Protein AF-A0A7V9BU34-F1 (afdb_monomer)

Foldseek 3Di:
DVCQQVVLVVVVVVLPNDPPDPDDDPPSPSVVSNVSNVVVVVVVVVVVVVVVVVVVVCVVVPDWDALAPPLAQDLSSLAGPVQDPVNALDQFDDDDPRQNNCVVPVVHDDSRNCVPVDDDDRDDQFFDDDPLVVQLVVLVVQLVVLVVVLDDPPDDDPVSVVVSCVRNVVSVVSNVVSVVVVVPDDRRDDDPPDPPDDDDDD

Sequence (202 aa):
GMNLTFFPMHFLGTMGMARRTFTYDAGVGWEFWNMVATIGAFCLALGILVNLINAVVSYRRNIPAPADPWDGATLEWSIPTPIPHYNFAKIPVVHSDRPFWDEKHEGGPPVSQSAIAGPGPHHPHMPNPSYWPILAAVSQGLFMAAIMLGRGNGRFDSSAFALQAMVQIPLALVFLATCLAWIKEDPFASPKGHDHKHPAHT

Radius of gyration: 28.91 Å; Cα contacts (8 Å, |Δi|>4): 167; chains: 1; bounding box: 71×51×67 Å

Structure (mmCIF, N/CA/C/O backbone):
data_AF-A0A7V9BU34-F1
#
_entry.id   AF-A0A7V9BU34-F1
#
loop_
_atom_site.group_PDB
_atom_site.id
_atom_site.type_symbol
_atom_site.label_atom_id
_atom_site.label_alt_id
_atom_site.label_comp_id
_atom_site.label_asym_id
_atom_site.label_entity_id
_atom_site.label_seq_id
_atom_site.pdbx_PDB_ins_code
_atom_site.Cartn_x
_atom_site.Cartn_y
_atom_site.Cartn_z
_atom_site.occupancy
_atom_site.B_iso_or_equiv
_atom_site.auth_seq_id
_atom_site.auth_comp_id
_atom_site.auth_asym_id
_atom_site.auth_atom_id
_atom_site.pdbx_PDB_model_num
ATOM 1 N N . GLY A 1 1 ? -18.613 -13.112 3.618 1.00 90.06 1 GLY A N 1
ATOM 2 C CA . GLY A 1 1 ? -18.027 -12.029 4.426 1.00 90.06 1 GLY A CA 1
ATOM 3 C C . GLY A 1 1 ? -18.761 -10.729 4.187 1.00 90.06 1 GLY A C 1
ATOM 4 O O . GLY A 1 1 ? -19.719 -10.473 4.893 1.00 90.06 1 GLY A O 1
ATOM 5 N N . MET A 1 2 ? -18.382 -9.978 3.146 1.00 95.81 2 MET A N 1
ATOM 6 C CA . MET A 1 2 ? -18.851 -8.607 2.876 1.00 95.81 2 MET A CA 1
ATOM 7 C C . MET A 1 2 ? -20.367 -8.413 3.032 1.00 95.81 2 MET A C 1
ATOM 9 O O . MET A 1 2 ? -20.808 -7.707 3.931 1.00 95.81 2 MET A O 1
ATOM 13 N N . ASN A 1 3 ? -21.185 -9.090 2.223 1.00 95.50 3 ASN A N 1
ATOM 14 C CA . ASN A 1 3 ? -22.638 -8.914 2.305 1.00 95.50 3 ASN A CA 1
ATOM 15 C C . ASN A 1 3 ? -23.201 -9.327 3.671 1.00 95.50 3 ASN A C 1
ATOM 17 O O . ASN A 1 3 ? -24.049 -8.633 4.210 1.00 95.50 3 ASN A O 1
ATOM 21 N N . LEU A 1 4 ? -22.682 -10.395 4.283 1.00 94.88 4 LEU A N 1
ATOM 22 C CA . LEU A 1 4 ? -23.143 -10.845 5.598 1.00 94.88 4 LEU A CA 1
ATOM 23 C C . LEU A 1 4 ? -22.806 -9.841 6.714 1.00 94.88 4 LEU A C 1
ATOM 25 O O . LEU A 1 4 ? -23.554 -9.740 7.673 1.00 94.88 4 LEU A O 1
ATOM 29 N N . THR A 1 5 ? -21.719 -9.078 6.583 1.00 95.94 5 THR A N 1
ATOM 30 C CA . THR A 1 5 ? -21.361 -8.007 7.525 1.00 95.94 5 THR A CA 1
ATOM 31 C C . THR A 1 5 ? -22.189 -6.748 7.296 1.00 95.94 5 THR A C 1
ATOM 33 O O . THR A 1 5 ? -22.759 -6.204 8.235 1.00 95.94 5 THR A O 1
ATOM 36 N N . PHE A 1 6 ? -22.250 -6.263 6.053 1.00 96.00 6 PHE A N 1
ATOM 37 C CA . PHE A 1 6 ? -22.743 -4.914 5.759 1.00 96.00 6 PHE A CA 1
ATOM 38 C C . PHE A 1 6 ? -24.217 -4.853 5.366 1.00 96.00 6 PHE A C 1
ATOM 40 O O . PHE A 1 6 ? -24.873 -3.842 5.612 1.00 96.00 6 PHE A O 1
ATOM 47 N N . PHE A 1 7 ? -24.774 -5.919 4.796 1.00 95.88 7 PHE A N 1
ATOM 48 C CA . PHE A 1 7 ? -26.188 -5.937 4.438 1.00 95.88 7 PHE A CA 1
ATOM 49 C C . PHE A 1 7 ? -27.098 -5.855 5.681 1.00 95.88 7 PHE A C 1
ATOM 51 O O . PHE A 1 7 ? -27.961 -4.978 5.696 1.00 95.88 7 PHE A O 1
ATOM 58 N N . PRO A 1 8 ? -26.860 -6.607 6.783 1.00 95.06 8 PRO A N 1
ATOM 59 C CA . PRO A 1 8 ? -27.626 -6.456 8.028 1.00 95.06 8 PRO A CA 1
ATOM 60 C C . PRO A 1 8 ? -27.626 -5.048 8.624 1.00 95.06 8 PRO A C 1
ATOM 62 O O . PRO A 1 8 ? -28.600 -4.639 9.253 1.00 95.06 8 PRO A O 1
ATOM 65 N N . MET A 1 9 ? -26.552 -4.282 8.407 1.00 94.12 9 MET A N 1
ATOM 66 C CA . MET A 1 9 ? -26.458 -2.912 8.910 1.00 94.12 9 MET A CA 1
ATOM 67 C C . MET A 1 9 ? -27.472 -1.966 8.256 1.00 94.12 9 MET A C 1
ATOM 69 O O . MET A 1 9 ? -27.849 -0.976 8.877 1.00 94.12 9 MET A O 1
ATOM 73 N N . HIS A 1 10 ? -27.976 -2.282 7.058 1.00 94.56 10 HIS A N 1
ATOM 74 C CA . HIS A 1 10 ? -29.065 -1.520 6.444 1.00 94.56 10 HIS A CA 1
ATOM 75 C C . HIS A 1 10 ? -30.356 -1.680 7.254 1.00 94.56 10 HIS A C 1
ATOM 77 O O . HIS A 1 10 ? -31.014 -0.685 7.553 1.00 94.56 10 HIS A O 1
ATOM 83 N N . PHE A 1 11 ? -30.669 -2.905 7.698 1.00 93.38 11 PHE A N 1
ATOM 84 C CA . PHE A 1 11 ? -31.815 -3.153 8.573 1.00 93.38 11 PHE A CA 1
ATOM 85 C C . PHE A 1 11 ? -31.641 -2.460 9.928 1.00 93.38 11 PHE A C 1
ATOM 87 O O . PHE A 1 11 ? -32.546 -1.755 10.372 1.00 93.38 11 PHE A O 1
ATOM 94 N N . LEU A 1 12 ? -30.464 -2.576 10.555 1.00 93.12 12 LEU A N 1
ATOM 95 C CA . LEU A 1 12 ? -30.151 -1.870 11.808 1.00 93.12 12 LEU A CA 1
ATOM 96 C C . LEU A 1 12 ? -30.322 -0.350 11.679 1.00 93.12 12 LEU A C 1
ATOM 98 O O . LEU A 1 12 ? -30.903 0.279 12.561 1.00 93.12 12 LEU A O 1
ATOM 102 N N . GLY A 1 13 ? -29.886 0.226 10.557 1.00 93.38 13 GLY A N 1
ATOM 103 C CA . GLY A 1 13 ? -30.087 1.640 10.249 1.00 93.38 13 GLY A CA 1
ATOM 104 C C . GLY A 1 13 ? -31.568 2.014 10.153 1.00 93.38 13 GLY A C 1
ATOM 105 O O . GLY A 1 13 ? -31.985 3.002 10.752 1.00 93.38 13 GLY A O 1
ATOM 106 N N . THR A 1 14 ? -32.385 1.203 9.471 1.00 93.19 14 THR A N 1
ATOM 107 C CA . THR A 1 14 ? -33.843 1.435 9.391 1.00 93.19 14 THR A CA 1
ATOM 108 C C . THR A 1 14 ? -34.560 1.277 10.733 1.00 93.19 14 THR A C 1
ATOM 110 O O . THR A 1 14 ? -35.565 1.941 10.962 1.00 93.19 14 THR A O 1
ATOM 113 N N . MET A 1 15 ? -34.023 0.460 11.644 1.00 92.25 15 MET A N 1
ATOM 114 C CA . MET A 1 15 ? -34.524 0.295 13.016 1.00 92.25 15 MET A CA 1
ATOM 115 C C . MET A 1 15 ? -34.016 1.376 13.986 1.00 92.25 15 MET A C 1
ATOM 117 O O . MET A 1 15 ? -34.249 1.278 15.188 1.00 92.25 15 MET A O 1
ATOM 121 N N . GLY A 1 16 ? -33.324 2.406 13.488 1.00 92.25 16 GLY A N 1
ATOM 122 C CA . GLY A 1 16 ? -32.915 3.563 14.284 1.00 92.25 16 GLY A CA 1
ATOM 123 C C . GLY A 1 16 ? -31.649 3.361 15.119 1.00 92.25 16 GLY A C 1
ATOM 124 O O . GLY A 1 16 ? -31.383 4.168 16.010 1.00 92.25 16 GLY A O 1
ATOM 125 N N . MET A 1 17 ? -30.844 2.327 14.848 1.00 94.06 17 MET A N 1
ATOM 126 C CA . MET A 1 17 ? -29.574 2.133 15.550 1.00 94.06 17 MET A CA 1
ATOM 127 C C . MET A 1 17 ? -28.586 3.256 15.194 1.00 94.06 17 MET A C 1
ATOM 129 O O . MET A 1 17 ? -28.113 3.364 14.060 1.00 94.06 17 MET A O 1
ATOM 133 N N . ALA A 1 18 ? -28.245 4.097 16.174 1.00 92.00 18 ALA A N 1
ATOM 134 C CA . ALA A 1 18 ? -27.260 5.158 15.992 1.00 92.00 18 ALA A CA 1
ATOM 135 C C . ALA A 1 18 ? -25.851 4.585 15.748 1.00 92.00 18 ALA A C 1
ATOM 137 O O . ALA A 1 18 ? -25.435 3.602 16.365 1.00 92.00 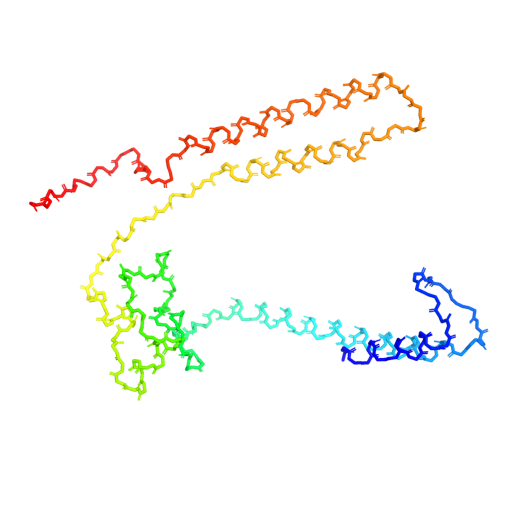18 ALA A O 1
ATOM 138 N N . ARG A 1 19 ? -25.077 5.235 14.869 1.00 92.69 19 ARG A N 1
ATOM 139 C CA . ARG A 1 19 ? -23.661 4.899 14.641 1.00 92.69 19 ARG A CA 1
ATOM 140 C C . ARG A 1 19 ? -22.803 5.245 15.863 1.00 92.69 19 ARG A C 1
ATOM 142 O O . ARG A 1 19 ? -23.104 6.199 16.572 1.00 92.69 19 ARG A O 1
ATOM 149 N N . ARG A 1 20 ? -21.654 4.571 16.006 1.00 92.88 20 ARG A N 1
ATOM 150 C CA . ARG A 1 20 ? -20.678 4.774 17.106 1.00 92.88 20 ARG A CA 1
ATOM 151 C C . ARG A 1 20 ? -21.229 4.432 18.500 1.00 92.88 20 ARG A C 1
ATOM 153 O O . ARG A 1 20 ? -20.723 4.924 19.503 1.00 92.88 20 ARG A O 1
ATOM 160 N N . THR A 1 21 ? -22.226 3.560 18.547 1.00 89.62 21 THR A N 1
ATOM 161 C CA . THR A 1 21 ? -22.787 2.999 19.776 1.00 89.62 21 THR A CA 1
ATOM 162 C C . THR A 1 21 ? -22.042 1.712 20.123 1.00 89.62 21 THR A C 1
ATOM 164 O O . THR A 1 21 ? -22.025 0.784 19.318 1.00 89.62 21 THR A O 1
ATOM 167 N N . PHE A 1 22 ? -21.390 1.662 21.288 1.00 92.00 22 PHE A N 1
ATOM 168 C CA . PHE A 1 22 ? -20.588 0.500 21.702 1.00 92.00 22 PHE A CA 1
ATOM 169 C C . PHE A 1 22 ? -21.420 -0.606 22.371 1.00 92.00 22 PHE A C 1
ATOM 171 O O . PHE A 1 22 ? -21.017 -1.764 22.347 1.00 92.00 22 PHE A O 1
ATOM 178 N N . THR A 1 23 ? -22.564 -0.256 22.967 1.00 90.81 23 THR A N 1
ATOM 179 C CA . THR A 1 23 ? -23.495 -1.182 23.624 1.00 90.81 23 THR A CA 1
ATOM 180 C C . THR A 1 23 ? -24.929 -0.766 23.338 1.00 90.81 23 THR A C 1
ATOM 182 O O . THR A 1 23 ? -25.206 0.421 23.177 1.00 90.81 23 THR A O 1
ATOM 185 N N . TYR A 1 24 ? -25.836 -1.731 23.288 1.00 89.19 24 TYR A N 1
ATOM 186 C CA . TYR A 1 24 ? -27.265 -1.517 23.094 1.00 89.19 24 TYR A CA 1
ATOM 187 C C . TYR A 1 24 ? -28.055 -2.310 24.136 1.00 89.19 24 TYR A C 1
ATOM 189 O O . TYR A 1 24 ? -27.581 -3.340 24.618 1.00 89.19 24 TYR A O 1
ATOM 197 N N . ASP A 1 25 ? -29.240 -1.815 24.485 1.00 88.56 25 ASP A N 1
ATOM 198 C CA . ASP A 1 25 ? -30.122 -2.479 25.442 1.00 88.56 25 ASP A CA 1
ATOM 199 C C . ASP A 1 25 ? -30.748 -3.742 24.837 1.00 88.56 25 ASP A C 1
ATOM 201 O O . ASP A 1 25 ? -30.985 -3.832 23.628 1.00 88.56 25 ASP A O 1
ATOM 205 N N . ALA A 1 26 ? -31.025 -4.724 25.696 1.00 87.69 26 ALA A N 1
ATOM 206 C CA . ALA A 1 26 ? -31.707 -5.949 25.301 1.00 87.69 26 ALA A CA 1
ATOM 207 C C . ALA A 1 26 ? -33.208 -5.699 25.062 1.00 87.69 26 ALA A C 1
ATOM 209 O O . ALA A 1 26 ? -33.839 -4.904 25.756 1.00 87.69 26 ALA A O 1
ATOM 210 N N . GLY A 1 27 ? -33.793 -6.414 24.103 1.00 83.88 27 GLY A N 1
ATOM 211 C CA . GLY A 1 27 ? -35.213 -6.353 23.747 1.00 83.88 27 GLY A CA 1
ATOM 212 C C . GLY A 1 27 ? -35.570 -5.306 22.688 1.00 83.88 27 GLY A C 1
ATOM 213 O O . GLY A 1 27 ? -36.736 -5.198 22.320 1.00 83.88 27 GLY A O 1
ATOM 214 N N . VAL A 1 28 ? -34.591 -4.559 22.165 1.00 84.94 28 VAL A N 1
ATOM 215 C CA . VAL A 1 28 ? -34.804 -3.522 21.132 1.00 84.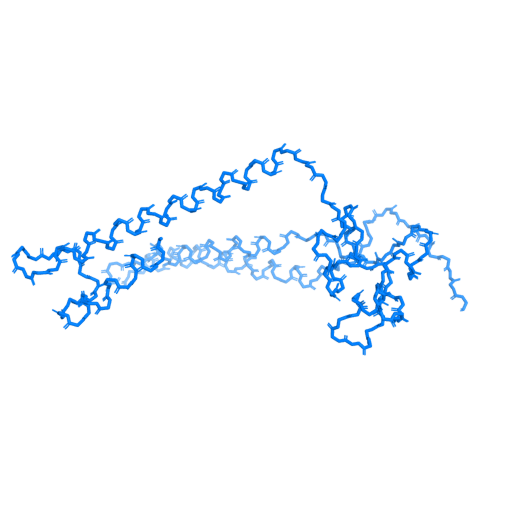94 28 VAL A CA 1
ATOM 216 C C . VAL A 1 28 ? -34.869 -4.126 19.714 1.00 84.94 28 VAL A C 1
ATOM 218 O O . VAL A 1 28 ? -35.267 -3.457 18.762 1.00 84.94 28 VAL A O 1
ATOM 221 N N . GLY A 1 29 ? -34.519 -5.410 19.551 1.00 87.75 29 GLY A N 1
ATOM 222 C CA . GLY A 1 29 ? -34.572 -6.130 18.270 1.00 87.75 29 GLY A CA 1
ATOM 223 C C . GLY A 1 29 ? -33.314 -5.970 17.408 1.00 87.75 29 GLY A C 1
ATOM 224 O O . GLY A 1 29 ? -33.294 -6.363 16.238 1.00 87.75 29 GLY A O 1
ATOM 225 N N . TRP A 1 30 ? -32.247 -5.396 17.968 1.00 92.62 30 TRP A N 1
ATOM 226 C CA . TRP A 1 30 ? -30.970 -5.180 17.283 1.00 92.62 30 TRP A CA 1
ATOM 227 C C . TRP A 1 30 ? -30.000 -6.359 17.432 1.00 92.62 30 TRP A C 1
ATOM 229 O O . TRP A 1 30 ? -29.036 -6.451 16.669 1.00 92.62 30 TRP A O 1
ATOM 239 N N . GLU A 1 31 ? -30.239 -7.273 18.376 1.00 92.38 31 GLU A N 1
ATOM 240 C CA . GLU A 1 31 ? -29.325 -8.364 18.729 1.00 92.38 31 GLU A CA 1
ATOM 241 C C . GLU A 1 31 ? -29.069 -9.288 17.539 1.00 92.38 31 GLU A C 1
ATOM 243 O O . GLU A 1 31 ? -27.922 -9.572 17.190 1.00 92.38 31 GLU A O 1
ATOM 248 N N . PHE A 1 32 ? -30.146 -9.725 16.881 1.00 93.00 32 PHE A N 1
ATOM 249 C CA . PHE A 1 32 ? -30.071 -10.684 15.785 1.00 93.00 32 PHE A CA 1
ATOM 250 C C . PHE A 1 32 ? -29.214 -10.153 14.632 1.00 93.00 32 PHE A C 1
ATOM 252 O O . PHE A 1 32 ? -28.275 -10.812 14.189 1.00 93.00 32 PHE A O 1
ATOM 259 N N . TRP A 1 33 ? -29.490 -8.932 14.174 1.00 93.62 33 TRP A N 1
ATOM 260 C CA . TRP A 1 33 ? -28.788 -8.347 13.034 1.00 93.62 33 TRP A CA 1
ATOM 261 C C . TRP A 1 33 ? -27.336 -7.984 13.357 1.00 93.62 33 TRP A C 1
ATOM 263 O O . TRP A 1 33 ? -26.470 -8.159 12.499 1.00 93.62 33 TRP A O 1
ATOM 273 N N . ASN A 1 34 ? -27.043 -7.562 14.594 1.00 94.00 34 ASN A N 1
ATOM 274 C CA . ASN A 1 34 ? -25.663 -7.376 15.051 1.00 94.00 34 ASN A CA 1
ATOM 275 C C . ASN A 1 34 ? -24.902 -8.710 15.129 1.00 94.00 34 ASN A C 1
ATOM 277 O O . ASN A 1 34 ? -23.731 -8.775 14.747 1.00 94.00 34 ASN A O 1
ATOM 281 N N . MET A 1 35 ? -25.558 -9.792 15.557 1.00 94.56 35 MET A N 1
ATOM 282 C CA . MET A 1 35 ? -24.970 -11.132 15.565 1.00 94.56 35 MET A CA 1
ATOM 283 C C . MET A 1 35 ? -24.656 -11.611 14.142 1.00 94.56 35 MET A C 1
ATOM 285 O O . MET A 1 35 ? -23.536 -12.054 13.884 1.00 94.56 35 MET A O 1
ATOM 289 N N . VAL A 1 36 ? -25.591 -11.464 13.194 1.00 96.06 36 VAL A N 1
ATOM 290 C CA . VAL A 1 36 ? -25.355 -11.818 11.782 1.00 96.06 36 VAL A CA 1
ATOM 291 C C . VAL A 1 36 ? -24.186 -11.016 11.202 1.00 96.06 36 VAL A C 1
ATOM 293 O O . VAL A 1 36 ? -23.287 -11.599 10.590 1.00 96.06 36 VAL A O 1
ATOM 296 N N . ALA A 1 37 ? -24.146 -9.703 11.451 1.00 95.81 37 ALA A N 1
ATOM 297 C CA . ALA A 1 37 ? -23.050 -8.847 11.002 1.00 95.81 37 ALA A CA 1
ATOM 298 C C . ALA A 1 37 ? -21.690 -9.299 11.567 1.00 95.81 37 ALA A C 1
ATOM 300 O O . ALA A 1 37 ? -20.691 -9.345 10.842 1.00 95.81 37 ALA A O 1
ATOM 301 N N . THR A 1 38 ? -21.667 -9.700 12.841 1.00 96.19 38 THR A N 1
ATOM 302 C CA . THR A 1 38 ? -20.476 -10.215 13.533 1.00 96.19 38 THR A CA 1
ATOM 303 C C . THR A 1 38 ? -19.997 -11.539 12.934 1.00 96.19 38 THR A C 1
ATOM 305 O O . THR A 1 38 ? -18.807 -11.691 12.660 1.00 96.19 38 THR A O 1
ATOM 308 N N . ILE A 1 39 ? -20.907 -12.472 12.633 1.00 97.62 39 ILE A N 1
ATOM 309 C CA . ILE A 1 39 ? -20.573 -13.714 11.912 1.00 97.62 39 ILE A CA 1
ATOM 310 C C . ILE A 1 39 ? -19.954 -13.377 10.548 1.00 97.62 39 ILE A C 1
ATOM 312 O O . ILE A 1 39 ? -18.908 -13.916 10.181 1.00 97.62 39 ILE A O 1
ATOM 316 N N . GLY A 1 40 ? -20.541 -12.425 9.818 1.00 97.56 40 GLY A N 1
ATOM 317 C CA . GLY A 1 40 ? -19.978 -11.924 8.566 1.00 97.56 40 GLY A CA 1
ATOM 318 C C . GLY A 1 40 ? -18.556 -11.385 8.714 1.00 97.56 40 GLY A C 1
ATOM 319 O O . GLY A 1 40 ? -17.710 -11.656 7.854 1.00 97.56 40 GLY A O 1
ATOM 320 N N . ALA A 1 41 ? -18.286 -10.653 9.800 1.00 97.50 41 ALA A N 1
ATOM 321 C CA . ALA A 1 41 ? -16.972 -10.085 10.087 1.00 97.50 41 ALA A CA 1
ATOM 322 C C . ALA A 1 41 ? -15.928 -11.183 10.347 1.00 97.50 41 ALA A C 1
ATOM 324 O O . ALA A 1 41 ? -14.831 -11.120 9.792 1.00 97.50 41 ALA A O 1
ATOM 325 N N . PHE A 1 42 ? -16.281 -12.244 11.080 1.00 97.88 42 PHE A N 1
ATOM 326 C CA . PHE A 1 42 ? -15.412 -13.418 11.221 1.00 97.88 42 PHE A CA 1
ATOM 327 C C . PHE A 1 42 ? -15.154 -14.117 9.880 1.00 97.88 42 PHE A C 1
ATOM 329 O O . PHE A 1 42 ? -14.020 -14.507 9.600 1.00 97.88 42 PHE A O 1
ATOM 336 N N . CYS A 1 43 ? -16.153 -14.211 8.996 1.00 97.75 43 CYS A N 1
ATOM 337 C CA . CYS A 1 43 ? -15.931 -14.733 7.645 1.00 97.75 43 CYS A CA 1
ATOM 338 C C . CYS A 1 43 ? -14.969 -13.857 6.821 1.00 97.75 43 CYS A C 1
ATOM 340 O O . CYS A 1 43 ? -14.201 -14.388 6.021 1.00 97.75 43 CYS A O 1
ATOM 342 N N . LEU A 1 44 ? -15.008 -12.526 6.974 1.00 98.00 44 LEU A N 1
ATOM 343 C CA . LEU A 1 44 ? -14.036 -11.625 6.340 1.00 98.00 44 LEU A CA 1
ATOM 344 C C . LEU A 1 44 ? -12.628 -11.844 6.899 1.00 98.00 44 LEU A C 1
ATOM 346 O O . LEU A 1 44 ? -11.685 -11.966 6.120 1.00 98.00 44 LEU A O 1
ATOM 350 N N . ALA A 1 45 ? -12.496 -11.951 8.223 1.00 97.94 45 ALA A N 1
ATOM 351 C CA . ALA A 1 45 ? -11.220 -12.223 8.878 1.00 97.94 45 ALA A CA 1
ATOM 352 C C . ALA A 1 45 ? -10.599 -13.540 8.386 1.00 97.94 45 ALA A C 1
ATOM 354 O O . ALA A 1 45 ? -9.408 -13.581 8.079 1.00 97.94 45 ALA A O 1
ATOM 355 N N . LEU A 1 46 ? -11.411 -14.589 8.215 1.00 98.12 46 LEU A N 1
ATOM 356 C CA . LEU A 1 46 ? -10.957 -15.855 7.639 1.00 98.12 46 LEU A CA 1
ATOM 357 C C . LEU A 1 46 ? -10.483 -15.695 6.185 1.00 98.12 46 LEU A C 1
ATOM 359 O O . LEU A 1 46 ? -9.450 -16.246 5.816 1.00 98.12 46 LEU A O 1
ATOM 363 N N . GLY A 1 47 ? -11.194 -14.917 5.363 1.00 97.56 47 GLY A N 1
ATOM 364 C CA . GLY A 1 47 ? -10.777 -14.632 3.985 1.00 97.56 47 GLY A CA 1
ATOM 365 C C . GLY A 1 47 ? -9.437 -13.893 3.908 1.00 97.56 47 GLY A C 1
ATOM 366 O O . GLY A 1 47 ? -8.579 -14.254 3.102 1.00 97.56 47 GLY A O 1
ATOM 367 N N . ILE A 1 48 ? -9.225 -12.908 4.788 1.00 98.06 48 ILE A N 1
ATOM 368 C CA . ILE A 1 48 ? -7.939 -12.206 4.919 1.00 98.06 48 ILE A CA 1
ATOM 369 C C . ILE A 1 48 ? -6.844 -13.187 5.349 1.00 98.06 48 ILE A C 1
ATOM 371 O O . ILE A 1 48 ? -5.769 -13.193 4.756 1.00 98.06 48 ILE A O 1
ATOM 375 N N . LEU A 1 49 ? -7.116 -14.055 6.326 1.00 98.19 49 LEU A N 1
ATOM 376 C CA . LEU A 1 49 ? -6.153 -15.055 6.786 1.00 98.19 49 LEU A CA 1
ATOM 377 C C . LEU A 1 49 ? -5.728 -16.001 5.655 1.00 98.19 49 LEU A C 1
ATOM 379 O O . LEU A 1 49 ? -4.537 -16.239 5.476 1.00 98.19 49 LEU A O 1
ATOM 383 N N . VAL A 1 50 ? -6.676 -16.499 4.857 1.00 98.19 50 VAL A N 1
ATOM 384 C CA . VAL A 1 50 ? -6.372 -17.341 3.689 1.00 98.19 50 VAL A CA 1
ATOM 385 C C . VAL A 1 50 ? -5.525 -16.582 2.664 1.00 98.19 50 VAL A C 1
ATOM 387 O O . VAL A 1 50 ? -4.561 -17.140 2.143 1.00 98.19 50 VAL A O 1
ATOM 390 N N . ASN A 1 51 ? -5.826 -15.306 2.401 1.00 98.00 51 ASN A N 1
ATOM 391 C CA . ASN A 1 51 ? -5.017 -14.474 1.507 1.00 98.00 51 ASN A CA 1
ATOM 392 C C . ASN A 1 51 ? -3.572 -14.321 2.021 1.00 98.00 51 ASN A C 1
ATOM 394 O O . ASN A 1 51 ? -2.630 -14.540 1.261 1.00 98.00 51 ASN A O 1
ATOM 398 N N . LEU A 1 52 ? -3.393 -14.041 3.316 1.00 98.19 52 LEU A N 1
ATOM 399 C CA . LEU A 1 52 ? -2.072 -13.938 3.941 1.00 98.19 52 LEU A CA 1
ATOM 400 C C . LEU A 1 52 ? -1.298 -15.259 3.865 1.00 98.19 52 LEU A C 1
ATOM 402 O O . LEU A 1 52 ? -0.113 -15.259 3.535 1.00 98.19 52 LEU A O 1
ATOM 406 N N . ILE A 1 53 ? -1.964 -16.390 4.119 1.00 98.06 53 ILE A N 1
ATOM 407 C CA . ILE A 1 53 ? -1.359 -17.719 3.971 1.00 98.06 53 ILE A CA 1
ATOM 408 C C . ILE A 1 53 ? -0.908 -17.930 2.523 1.00 98.06 53 ILE A C 1
ATOM 410 O O . ILE A 1 53 ? 0.231 -18.336 2.302 1.00 98.06 53 ILE A O 1
ATOM 414 N N . ASN A 1 54 ? -1.750 -17.605 1.538 1.00 97.12 54 ASN A N 1
ATOM 415 C CA . ASN A 1 54 ? -1.393 -17.720 0.125 1.00 97.12 54 ASN A CA 1
ATOM 416 C C . ASN A 1 54 ? -0.190 -16.839 -0.234 1.00 97.12 54 ASN A C 1
ATOM 418 O O . ASN A 1 54 ? 0.730 -17.323 -0.888 1.00 97.12 54 ASN A O 1
ATOM 422 N N . ALA A 1 55 ? -0.140 -15.591 0.238 1.00 96.50 55 ALA A N 1
ATOM 423 C CA . ALA A 1 55 ? 0.997 -14.701 0.011 1.00 96.50 55 ALA A CA 1
ATOM 424 C C . ALA A 1 55 ? 2.305 -15.282 0.583 1.00 96.50 55 ALA A C 1
ATOM 426 O O . ALA A 1 55 ? 3.322 -15.332 -0.111 1.00 96.50 55 ALA A O 1
ATOM 427 N N . VAL A 1 56 ? 2.271 -15.796 1.819 1.00 97.00 56 VAL A N 1
ATOM 428 C CA . VAL A 1 56 ? 3.436 -16.418 2.472 1.00 97.00 56 VAL A CA 1
ATOM 429 C C . VAL A 1 56 ? 3.866 -17.701 1.757 1.00 97.00 56 VAL A C 1
ATOM 431 O O . VAL A 1 56 ? 5.060 -17.927 1.561 1.00 97.00 56 VAL A O 1
ATOM 434 N N . VAL A 1 57 ? 2.917 -18.550 1.355 1.00 96.69 57 VAL A N 1
ATOM 435 C CA . VAL A 1 57 ? 3.209 -19.795 0.632 1.00 96.69 57 VAL A CA 1
ATOM 436 C C . VAL A 1 57 ? 3.821 -19.497 -0.736 1.00 96.69 57 VAL A C 1
ATOM 438 O O . VAL A 1 57 ? 4.835 -20.104 -1.078 1.00 96.69 57 VAL A O 1
ATOM 441 N N . SER A 1 58 ? 3.262 -18.550 -1.492 1.00 93.75 58 SER A N 1
ATOM 442 C CA . SER A 1 58 ? 3.789 -18.143 -2.799 1.00 93.75 58 SER A CA 1
ATOM 443 C C . SER A 1 58 ? 5.203 -17.577 -2.690 1.00 93.75 58 SER A C 1
ATOM 445 O O . SER A 1 58 ? 6.085 -18.003 -3.434 1.00 93.75 58 SER A O 1
ATOM 447 N N . TYR A 1 59 ? 5.453 -16.708 -1.704 1.00 92.81 59 TYR A N 1
ATOM 448 C CA . TYR A 1 59 ? 6.788 -16.165 -1.441 1.00 92.81 59 TYR A CA 1
ATOM 449 C C . TYR A 1 59 ? 7.810 -17.260 -1.094 1.00 92.81 59 TYR A C 1
ATOM 451 O O . TYR A 1 59 ? 8.943 -17.229 -1.558 1.00 92.81 59 TYR A O 1
ATOM 459 N N . ARG A 1 60 ? 7.418 -18.271 -0.308 1.00 95.12 60 ARG A N 1
ATOM 460 C CA . ARG A 1 60 ? 8.322 -19.373 0.067 1.00 95.12 60 ARG A CA 1
ATOM 461 C C . ARG A 1 60 ? 8.599 -20.348 -1.075 1.00 95.12 60 ARG A C 1
ATOM 463 O O . ARG A 1 60 ? 9.692 -20.905 -1.130 1.00 95.12 60 ARG A O 1
ATOM 470 N N . ARG A 1 61 ? 7.623 -20.591 -1.957 1.00 92.88 61 ARG A N 1
ATOM 471 C CA . ARG A 1 61 ? 7.754 -21.564 -3.055 1.00 92.88 61 ARG A CA 1
ATOM 472 C C . ARG A 1 61 ? 8.644 -21.074 -4.199 1.00 92.88 61 ARG A C 1
ATOM 474 O O . ARG A 1 61 ? 9.195 -21.923 -4.886 1.00 92.88 61 ARG A O 1
ATOM 481 N N . ASN A 1 62 ? 8.800 -19.757 -4.387 1.00 84.75 62 ASN A N 1
ATOM 482 C CA . ASN A 1 62 ? 9.692 -19.149 -5.391 1.00 84.75 62 ASN A CA 1
ATOM 483 C C . ASN A 1 62 ? 9.560 -19.743 -6.810 1.00 84.75 62 ASN A C 1
ATOM 485 O O . ASN A 1 62 ? 10.547 -19.860 -7.530 1.00 84.75 62 ASN A O 1
ATOM 489 N N . ILE A 1 63 ? 8.349 -20.137 -7.217 1.00 87.75 63 ILE A N 1
ATOM 490 C CA . ILE A 1 63 ? 8.095 -20.619 -8.581 1.00 87.75 63 ILE A CA 1
ATOM 491 C C . ILE A 1 63 ? 8.107 -19.391 -9.503 1.00 87.75 63 ILE A C 1
ATOM 493 O O . ILE A 1 63 ? 7.277 -18.502 -9.292 1.00 87.75 63 ILE A O 1
ATOM 497 N N . PRO A 1 64 ? 9.017 -19.303 -10.495 1.00 85.12 64 PRO A N 1
ATOM 498 C CA . PRO A 1 64 ? 9.040 -18.176 -11.418 1.00 85.12 64 PRO A CA 1
ATOM 499 C C . PRO A 1 64 ? 7.728 -18.092 -12.198 1.00 85.12 64 PRO A C 1
ATOM 501 O O . PRO A 1 64 ? 7.261 -19.092 -12.747 1.00 85.12 64 PRO A O 1
ATOM 504 N N . ALA A 1 65 ? 7.134 -16.902 -12.247 1.00 87.31 65 ALA A N 1
ATOM 505 C CA . ALA A 1 65 ? 5.991 -16.650 -13.112 1.00 87.31 65 ALA A CA 1
ATOM 506 C C . ALA A 1 65 ? 6.458 -16.542 -14.578 1.00 87.31 65 ALA A C 1
ATOM 508 O O . ALA A 1 65 ? 7.571 -16.075 -14.828 1.00 87.31 65 ALA A O 1
ATOM 509 N N . PRO A 1 66 ? 5.645 -16.965 -15.560 1.00 89.25 66 PRO A N 1
ATOM 510 C CA . PRO A 1 66 ? 5.887 -16.602 -16.953 1.00 89.25 66 PRO A CA 1
ATOM 511 C C . PRO A 1 66 ? 5.722 -15.083 -17.139 1.00 89.25 66 PRO A C 1
ATOM 513 O O . PRO A 1 66 ? 5.076 -14.428 -16.323 1.00 89.25 66 PRO A O 1
ATOM 516 N N . ALA A 1 67 ? 6.282 -14.535 -18.223 1.00 87.69 67 ALA A N 1
ATOM 517 C CA . ALA A 1 67 ? 6.179 -13.105 -18.537 1.00 87.69 67 ALA A CA 1
ATOM 518 C C . ALA A 1 67 ? 4.728 -12.638 -18.732 1.00 87.69 67 ALA A C 1
ATOM 520 O O . ALA A 1 67 ? 4.359 -11.566 -18.263 1.00 87.69 67 ALA A O 1
ATOM 521 N N . ASP A 1 68 ? 3.899 -13.482 -19.348 1.00 92.56 68 ASP A N 1
ATOM 522 C CA . ASP A 1 68 ? 2.474 -13.232 -19.545 1.00 92.56 68 ASP A CA 1
ATOM 523 C C . ASP A 1 68 ? 1.640 -14.452 -19.098 1.00 92.56 68 ASP A C 1
ATOM 525 O O . ASP A 1 68 ? 1.385 -15.359 -19.891 1.00 92.56 68 ASP A O 1
ATOM 529 N N . PRO A 1 69 ? 1.259 -14.543 -17.808 1.00 91.44 69 PRO A N 1
ATOM 530 C CA . PRO A 1 69 ? 0.446 -15.640 -17.282 1.00 91.44 69 PRO A CA 1
ATOM 531 C C . PRO A 1 69 ? -1.038 -15.556 -17.661 1.00 91.44 69 PRO A C 1
ATOM 533 O O . PRO A 1 69 ? -1.741 -16.556 -17.519 1.00 91.44 69 PRO A O 1
ATOM 536 N N . TRP A 1 70 ? -1.529 -14.386 -18.081 1.00 93.31 70 TRP A N 1
ATOM 537 C CA . TRP A 1 70 ? -2.964 -14.120 -18.254 1.00 93.31 70 TRP A CA 1
ATOM 538 C C . TRP A 1 70 ? -3.363 -13.776 -19.687 1.00 93.31 70 TRP A C 1
ATOM 540 O O . TRP A 1 70 ? -4.527 -13.455 -19.910 1.00 93.31 70 TRP A O 1
ATOM 550 N N . ASP A 1 71 ? -2.422 -13.830 -20.628 1.00 93.81 71 ASP A N 1
ATOM 551 C CA . ASP A 1 71 ? -2.607 -13.335 -21.991 1.00 93.81 71 ASP A CA 1
ATOM 552 C C . ASP A 1 71 ? -3.017 -11.846 -22.012 1.00 93.81 71 ASP A C 1
ATOM 554 O O . ASP A 1 71 ? -3.964 -11.422 -22.671 1.00 93.81 71 ASP A O 1
ATOM 558 N N . GLY A 1 72 ? -2.307 -11.026 -21.234 1.00 94.00 72 GLY A N 1
ATOM 559 C CA . GLY A 1 72 ? -2.627 -9.619 -21.021 1.00 94.00 72 GLY A CA 1
ATOM 560 C C . GLY A 1 72 ? -2.451 -8.745 -22.268 1.00 94.00 72 GLY A C 1
ATOM 561 O O . GLY A 1 72 ? -1.676 -9.047 -23.173 1.00 94.00 72 GLY A O 1
ATOM 562 N N . ALA A 1 73 ? -3.189 -7.638 -22.337 1.00 94.50 73 ALA A N 1
ATOM 563 C CA . ALA A 1 73 ? -3.279 -6.803 -23.542 1.00 94.50 73 ALA A CA 1
ATOM 564 C C . ALA A 1 73 ? -2.282 -5.626 -23.590 1.00 94.50 73 ALA A C 1
ATOM 566 O O . ALA A 1 73 ? -2.032 -5.026 -24.638 1.00 94.50 73 ALA A O 1
ATOM 567 N N . THR A 1 74 ? -1.738 -5.272 -22.437 1.00 94.00 74 THR A N 1
ATOM 568 C CA . THR A 1 74 ? -1.040 -4.017 -22.148 1.00 94.00 74 THR A CA 1
ATOM 569 C C . THR A 1 74 ? 0.476 -4.219 -22.022 1.00 94.00 74 THR A C 1
ATOM 571 O O . THR A 1 74 ? 0.974 -5.346 -21.992 1.00 94.00 74 THR A O 1
ATOM 574 N N . LEU A 1 75 ? 1.242 -3.121 -22.000 1.00 93.12 75 LEU A N 1
ATOM 575 C CA . LEU A 1 75 ? 2.708 -3.161 -22.108 1.00 93.12 75 LEU A CA 1
ATOM 576 C C . LEU A 1 75 ? 3.414 -3.834 -20.926 1.00 93.12 75 LEU A C 1
ATOM 578 O O . LEU A 1 75 ? 4.531 -4.316 -21.098 1.00 93.12 75 LEU A O 1
ATOM 582 N N . GLU A 1 76 ? 2.815 -3.888 -19.739 1.00 91.38 76 GLU A N 1
ATOM 583 C CA . GLU A 1 76 ? 3.417 -4.550 -18.578 1.00 91.38 76 GLU A CA 1
ATOM 584 C C . GLU A 1 76 ? 3.664 -6.046 -18.816 1.00 91.38 76 GLU A C 1
ATOM 586 O O . GLU A 1 76 ? 4.631 -6.590 -18.290 1.00 91.38 76 GLU A O 1
ATOM 591 N N . TRP A 1 77 ? 2.858 -6.680 -19.675 1.00 92.31 77 TRP A N 1
ATOM 592 C CA . TRP A 1 77 ? 2.989 -8.090 -20.058 1.00 92.31 77 TRP A CA 1
ATOM 593 C C . TRP A 1 77 ? 4.003 -8.318 -21.188 1.00 92.31 77 TRP A C 1
ATOM 595 O O . TRP A 1 77 ? 4.353 -9.453 -21.497 1.00 92.31 77 TRP A O 1
ATOM 605 N N . SER A 1 78 ? 4.513 -7.236 -21.787 1.00 90.31 78 SER A N 1
ATOM 606 C CA . SER A 1 78 ? 5.514 -7.272 -22.863 1.00 90.31 78 SER A CA 1
ATOM 607 C C . SER A 1 78 ? 6.969 -7.278 -22.349 1.00 90.31 78 SER A C 1
ATOM 609 O O . SER A 1 78 ? 7.923 -7.352 -23.133 1.00 90.31 78 SER A O 1
ATOM 611 N N . ILE A 1 79 ? 7.145 -7.189 -21.023 1.00 88.94 79 ILE A N 1
ATOM 612 C CA . ILE A 1 79 ? 8.435 -7.157 -20.323 1.00 88.94 79 ILE A CA 1
ATOM 613 C C . ILE A 1 79 ? 8.844 -8.591 -19.934 1.00 88.94 79 ILE A C 1
ATOM 615 O O . ILE A 1 79 ? 8.003 -9.370 -19.482 1.00 88.94 79 ILE A O 1
ATOM 619 N N . PRO A 1 80 ? 10.129 -8.974 -20.067 1.00 85.25 80 PRO A N 1
ATOM 620 C CA . PRO A 1 80 ? 10.584 -10.297 -19.651 1.00 85.25 80 PRO A CA 1
ATOM 621 C C . PRO A 1 80 ? 10.481 -10.502 -18.133 1.00 85.25 80 PRO A C 1
ATOM 623 O O . PRO A 1 80 ? 10.589 -9.565 -17.344 1.00 85.25 80 PRO A O 1
ATOM 626 N N . THR A 1 81 ? 10.342 -11.764 -17.719 1.00 84.19 81 THR A N 1
ATOM 627 C CA . THR A 1 81 ? 10.491 -12.176 -16.315 1.00 84.19 81 THR A CA 1
ATOM 628 C C . THR A 1 81 ? 11.835 -12.883 -16.126 1.00 84.19 81 THR A C 1
ATOM 630 O O . THR A 1 81 ? 12.122 -13.813 -16.883 1.00 84.19 81 THR A O 1
ATOM 633 N N . PRO A 1 82 ? 12.660 -12.500 -15.130 1.00 85.25 82 PRO A N 1
ATOM 634 C CA . PRO A 1 82 ? 12.459 -11.445 -14.125 1.00 85.25 82 PRO A CA 1
ATOM 635 C C . PRO A 1 82 ? 12.513 -10.024 -14.705 1.00 85.25 82 PRO A C 1
ATOM 637 O O . PRO A 1 82 ? 13.260 -9.763 -15.645 1.00 85.25 82 PRO A O 1
ATOM 640 N N . ILE A 1 83 ? 11.735 -9.111 -14.111 1.00 84.75 83 ILE A N 1
ATOM 641 C CA . ILE A 1 83 ? 11.612 -7.722 -14.576 1.00 84.75 83 ILE A CA 1
ATOM 642 C C . ILE A 1 83 ? 12.963 -6.999 -14.413 1.00 84.75 83 ILE A C 1
ATOM 644 O O . ILE A 1 83 ? 13.476 -6.925 -13.290 1.00 84.75 83 ILE A O 1
ATOM 648 N N . PRO A 1 84 ? 13.547 -6.446 -15.493 1.00 85.69 84 PRO A N 1
ATOM 649 C CA . PRO A 1 84 ? 14.758 -5.635 -15.413 1.00 85.69 84 PRO A CA 1
ATOM 650 C C . PRO A 1 84 ? 14.524 -4.331 -14.643 1.00 85.69 84 PRO A C 1
ATOM 652 O O . PRO A 1 84 ? 13.453 -3.738 -14.730 1.00 85.69 84 PRO A O 1
ATOM 655 N N . HIS A 1 85 ? 15.556 -3.808 -13.972 1.00 85.81 85 HIS A N 1
ATOM 656 C CA . HIS A 1 85 ? 15.462 -2.550 -13.211 1.00 85.81 85 HIS A CA 1
ATOM 657 C C . HIS A 1 85 ? 14.985 -1.343 -14.038 1.00 85.81 85 HIS A C 1
ATOM 659 O O . HIS A 1 85 ? 14.393 -0.425 -13.482 1.00 85.81 85 HIS A O 1
ATOM 665 N N . TYR A 1 86 ? 15.251 -1.340 -15.345 1.00 85.62 8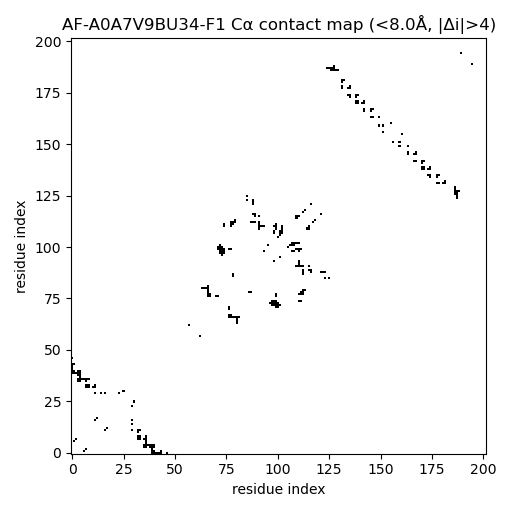6 TYR A N 1
ATOM 666 C CA . TYR A 1 86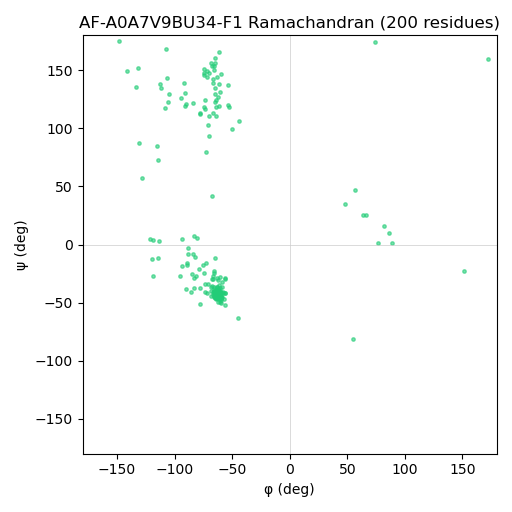 ? 14.919 -0.253 -16.268 1.00 85.62 86 TYR A CA 1
ATOM 667 C C . TYR A 1 86 ? 13.565 -0.423 -16.982 1.00 85.62 86 TYR A C 1
ATOM 669 O O . TYR A 1 86 ? 13.231 0.399 -17.830 1.00 85.62 86 TYR A O 1
ATOM 677 N N . ASN A 1 87 ? 12.781 -1.460 -16.654 1.00 88.12 87 ASN A N 1
ATOM 678 C CA . ASN A 1 87 ? 11.541 -1.862 -17.334 1.00 88.12 87 ASN A CA 1
ATOM 679 C C . ASN A 1 87 ? 11.732 -2.099 -18.849 1.00 88.12 87 ASN A C 1
ATOM 681 O O . ASN A 1 87 ? 11.912 -3.237 -19.277 1.00 88.12 87 ASN A O 1
ATOM 685 N N . PHE A 1 88 ? 11.739 -1.032 -19.655 1.00 89.38 88 PHE A N 1
ATOM 686 C CA . PHE A 1 88 ? 11.908 -1.067 -21.108 1.00 89.38 88 PHE A CA 1
ATOM 687 C C . PHE A 1 88 ? 13.310 -0.583 -21.499 1.00 89.38 88 PHE A C 1
ATOM 689 O O . PHE A 1 88 ? 13.695 0.546 -21.203 1.00 89.38 88 PHE A O 1
ATOM 696 N N . ALA A 1 89 ? 14.070 -1.419 -22.204 1.00 87.44 89 ALA A N 1
ATOM 697 C CA . ALA A 1 89 ? 15.361 -1.039 -22.777 1.00 87.44 89 ALA A CA 1
ATOM 698 C C . ALA A 1 89 ? 15.204 -0.013 -23.909 1.00 87.44 89 ALA A C 1
ATOM 700 O O . ALA A 1 89 ? 16.033 0.883 -24.067 1.00 87.44 89 ALA A O 1
ATOM 701 N N . LYS A 1 90 ? 14.129 -0.141 -24.692 1.00 87.31 90 LYS A N 1
ATOM 702 C CA . LYS A 1 90 ? 13.758 0.798 -25.749 1.00 87.31 90 LYS A CA 1
ATOM 703 C C . LYS A 1 90 ? 12.277 1.127 -25.644 1.00 87.31 90 LYS A C 1
ATOM 705 O O . LYS A 1 90 ? 11.452 0.237 -25.452 1.00 87.31 9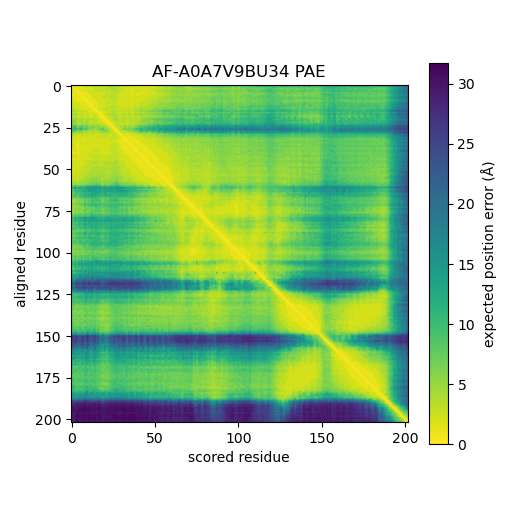0 LYS A O 1
ATOM 710 N N . ILE A 1 91 ? 11.960 2.413 -25.769 1.00 89.88 91 ILE A N 1
ATOM 711 C CA . ILE A 1 91 ? 10.597 2.931 -25.627 1.00 89.88 91 ILE A CA 1
ATOM 712 C C . ILE A 1 91 ? 9.724 2.349 -26.756 1.00 89.88 91 ILE A C 1
ATOM 714 O O . ILE A 1 91 ? 10.035 2.600 -27.926 1.00 89.88 91 ILE A O 1
ATOM 718 N N . PRO A 1 92 ? 8.669 1.569 -26.442 1.00 90.06 92 PRO A N 1
ATOM 719 C CA . PRO A 1 92 ? 7.746 1.058 -27.450 1.00 90.06 92 PRO A CA 1
ATOM 720 C C . PRO A 1 92 ? 6.867 2.192 -27.988 1.00 90.06 92 PRO A C 1
ATOM 722 O O . PRO A 1 92 ? 6.469 3.095 -27.249 1.00 90.06 92 PRO A O 1
ATOM 725 N N . VAL A 1 93 ? 6.546 2.143 -29.281 1.00 91.25 93 VAL A N 1
ATOM 726 C CA . VAL A 1 93 ? 5.614 3.093 -29.900 1.00 91.25 93 VAL A CA 1
ATOM 727 C C . VAL A 1 93 ? 4.205 2.522 -29.788 1.00 91.25 93 VAL A C 1
ATOM 729 O O . VAL A 1 93 ? 3.935 1.421 -30.260 1.00 91.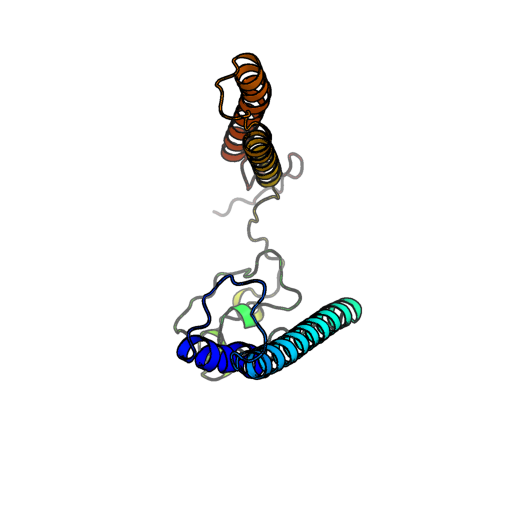25 93 VAL A O 1
ATOM 732 N N . VAL A 1 94 ? 3.313 3.261 -29.133 1.00 93.69 94 VAL A N 1
ATOM 733 C CA . VAL A 1 94 ? 1.941 2.822 -28.860 1.00 93.69 94 VAL A CA 1
ATOM 734 C C . VAL A 1 94 ? 1.008 3.334 -29.951 1.00 93.69 94 VAL A C 1
ATOM 736 O O . VAL A 1 94 ? 0.956 4.535 -30.212 1.00 93.69 94 VAL A O 1
ATOM 739 N N . HIS A 1 95 ? 0.259 2.420 -30.566 1.00 91.69 95 HIS A N 1
ATOM 740 C CA . HIS A 1 95 ? -0.690 2.720 -31.645 1.00 91.69 95 HIS A CA 1
ATOM 741 C C . HIS A 1 95 ? -2.157 2.465 -31.264 1.00 91.69 95 HIS A C 1
ATOM 743 O O . HIS A 1 95 ? -3.054 2.902 -31.983 1.00 91.69 95 HIS A O 1
ATOM 749 N N . SER A 1 96 ? -2.401 1.797 -30.135 1.00 93.38 96 SER A N 1
ATOM 750 C CA . SER A 1 96 ? -3.727 1.452 -29.615 1.00 93.38 96 SER A CA 1
ATOM 751 C C . SER A 1 96 ? -3.724 1.428 -28.083 1.00 93.38 96 SER A C 1
ATOM 753 O O . SER A 1 96 ? -2.684 1.578 -27.443 1.00 93.38 96 SER A O 1
ATOM 755 N N . ASP A 1 97 ? -4.892 1.231 -27.481 1.00 93.31 97 ASP A N 1
ATOM 756 C CA . ASP A 1 97 ? -5.074 1.003 -26.044 1.00 93.31 97 ASP A CA 1
ATOM 757 C C . ASP A 1 97 ? -4.609 -0.390 -25.576 1.00 93.31 97 ASP A C 1
ATOM 759 O O . ASP A 1 97 ? -4.387 -0.600 -24.382 1.00 93.31 97 ASP A O 1
ATOM 763 N N . ARG A 1 98 ? -4.405 -1.325 -26.511 1.00 95.06 98 ARG A N 1
ATOM 764 C CA . ARG A 1 98 ? -4.004 -2.721 -26.267 1.00 95.06 98 ARG A CA 1
ATOM 765 C C . ARG A 1 98 ? -2.777 -3.133 -27.099 1.00 95.06 98 ARG A C 1
ATOM 767 O O . ARG A 1 98 ? -2.815 -4.113 -27.843 1.00 95.06 98 ARG A O 1
ATOM 774 N N . PRO A 1 99 ? -1.652 -2.416 -26.963 1.00 93.88 99 PRO A N 1
ATOM 775 C CA . PRO A 1 99 ? -0.507 -2.553 -27.861 1.00 93.88 99 PRO A CA 1
ATOM 776 C C . PRO A 1 99 ? 0.085 -3.970 -27.904 1.00 93.88 99 PRO A C 1
ATOM 778 O O . PRO A 1 99 ? 0.496 -4.429 -28.966 1.00 93.88 99 PRO A O 1
ATOM 781 N N . PHE A 1 100 ? 0.114 -4.683 -26.773 1.00 94.31 100 PHE A N 1
ATOM 782 C CA . PHE A 1 100 ? 0.669 -6.038 -26.720 1.00 94.31 100 PHE A CA 1
ATOM 783 C C . PHE A 1 100 ? -0.327 -7.094 -27.215 1.00 94.31 100 PHE A C 1
ATOM 785 O O . PHE A 1 100 ? 0.074 -8.122 -27.756 1.00 94.31 100 PHE A O 1
ATOM 792 N N . TRP A 1 101 ? -1.631 -6.832 -27.092 1.00 94.56 101 TRP A N 1
ATOM 793 C CA . TRP A 1 101 ? -2.650 -7.667 -27.725 1.00 94.56 101 TRP A CA 1
ATOM 794 C C . TRP A 1 101 ? -2.535 -7.628 -29.246 1.00 94.56 101 TRP A C 1
ATOM 796 O O . TRP A 1 101 ? -2.571 -8.676 -29.889 1.00 94.56 101 TRP A O 1
ATOM 806 N N . ASP A 1 102 ? -2.378 -6.429 -29.806 1.00 94.56 102 ASP A N 1
ATOM 807 C CA . ASP A 1 102 ? -2.324 -6.239 -31.251 1.00 94.56 102 ASP A CA 1
ATOM 808 C C . ASP A 1 102 ? -1.087 -6.917 -31.846 1.00 94.56 102 ASP A C 1
ATOM 810 O O . ASP A 1 102 ? -1.202 -7.592 -32.867 1.00 94.56 102 ASP A O 1
ATOM 814 N N . GLU A 1 103 ? 0.069 -6.831 -31.177 1.00 93.19 103 GLU A N 1
ATOM 815 C CA . GLU A 1 103 ? 1.271 -7.595 -31.548 1.00 93.19 103 GLU A CA 1
ATOM 816 C C . GLU A 1 103 ? 1.001 -9.109 -31.574 1.00 93.19 103 GLU A C 1
ATOM 818 O O . GLU A 1 103 ? 1.373 -9.787 -32.532 1.00 93.19 103 GLU A O 1
ATOM 823 N N . LYS A 1 104 ? 0.337 -9.648 -30.542 1.00 93.44 104 LYS A N 1
ATOM 824 C CA . LYS A 1 104 ? 0.094 -11.093 -30.402 1.00 93.44 104 LYS A CA 1
ATOM 825 C C . LYS A 1 104 ? -0.939 -11.643 -31.386 1.00 93.44 104 LYS A C 1
ATOM 827 O O . LYS A 1 104 ? -0.758 -12.742 -31.906 1.00 93.44 104 LYS A O 1
ATOM 832 N N . HIS A 1 105 ? -2.031 -10.913 -31.607 1.00 93.25 105 HIS A N 1
ATOM 833 C CA . HIS A 1 105 ? -3.235 -11.451 -32.247 1.00 93.25 105 HIS A CA 1
ATOM 834 C C . HIS A 1 105 ? -3.610 -10.767 -33.560 1.00 93.25 105 HIS A C 1
ATOM 836 O O . HIS A 1 105 ? -4.248 -11.392 -34.405 1.00 93.25 105 HIS A O 1
ATOM 842 N N . GLU A 1 106 ? -3.237 -9.502 -33.748 1.00 91.44 106 GLU A N 1
ATOM 843 C CA . GLU A 1 106 ? -3.724 -8.681 -34.866 1.00 91.44 106 GLU A CA 1
ATOM 844 C C . GLU A 1 106 ? -2.622 -8.318 -35.866 1.00 91.44 106 GLU A C 1
ATOM 846 O O . GLU A 1 106 ? -2.874 -7.614 -36.843 1.00 91.44 106 GLU A O 1
ATOM 851 N N . GLY A 1 107 ? -1.400 -8.817 -35.650 1.00 89.44 107 GLY A N 1
ATOM 852 C CA . GLY A 1 107 ? -0.240 -8.478 -36.474 1.00 89.44 107 GLY A CA 1
ATOM 853 C C . GLY A 1 107 ? 0.170 -7.010 -36.338 1.00 89.44 107 GLY A C 1
ATOM 854 O O . GLY A 1 107 ? 0.749 -6.440 -37.264 1.00 89.44 107 GLY A O 1
ATOM 855 N N . GLY A 1 108 ? -0.166 -6.395 -35.202 1.00 87.81 108 GLY A N 1
ATOM 856 C CA . GLY A 1 108 ? 0.234 -5.046 -34.842 1.00 87.81 108 GLY A CA 1
ATOM 857 C C . GLY A 1 108 ? 1.756 -4.899 -34.742 1.00 87.81 108 GLY A C 1
ATOM 858 O O . GLY A 1 108 ? 2.494 -5.888 -34.710 1.00 87.81 108 GLY A O 1
ATOM 859 N N . PRO A 1 109 ? 2.258 -3.655 -34.713 1.00 90.56 109 PRO A N 1
ATOM 860 C CA . PRO A 1 109 ? 3.687 -3.401 -34.610 1.00 90.56 109 PRO A CA 1
ATOM 861 C C . PRO A 1 109 ? 4.263 -4.006 -33.319 1.00 90.56 109 PRO A C 1
ATOM 863 O O . PRO A 1 109 ? 3.577 -4.025 -32.297 1.00 90.56 109 PRO A O 1
ATOM 866 N N . PRO A 1 110 ? 5.525 -4.471 -33.336 1.00 89.69 110 PRO A N 1
ATOM 867 C CA . PRO A 1 110 ? 6.137 -5.079 -32.164 1.00 89.69 110 PRO A CA 1
ATOM 868 C C . PRO A 1 110 ? 6.293 -4.053 -31.039 1.00 89.69 110 PRO A C 1
ATOM 870 O O . PRO A 1 110 ? 6.865 -2.981 -31.247 1.00 89.69 110 PRO A O 1
ATOM 873 N N . VAL A 1 111 ? 5.828 -4.410 -29.845 1.00 89.62 111 VAL A N 1
ATOM 874 C CA . VAL A 1 111 ? 5.976 -3.660 -28.590 1.00 89.62 111 VAL A CA 1
ATOM 875 C C . VAL A 1 111 ? 6.729 -4.445 -27.509 1.00 89.62 111 VAL A C 1
ATOM 877 O O . VAL A 1 111 ? 7.200 -3.855 -26.533 1.00 89.62 111 VAL A O 1
ATOM 880 N N . SER A 1 112 ? 6.929 -5.750 -27.707 1.00 86.81 112 SER A N 1
ATOM 881 C CA . SER A 1 112 ? 7.747 -6.597 -26.845 1.00 86.81 112 SER A CA 1
ATOM 882 C C . SER A 1 112 ? 9.228 -6.224 -26.887 1.00 86.81 112 SER A C 1
ATOM 884 O O . SER A 1 112 ? 9.821 -5.928 -27.929 1.00 86.81 112 SER A O 1
ATOM 886 N N . GLN A 1 113 ? 9.868 -6.245 -25.715 1.00 83.38 113 GLN A N 1
ATOM 887 C CA . GLN A 1 113 ? 11.280 -5.862 -25.601 1.00 83.38 113 GLN A CA 1
ATOM 888 C C . GLN A 1 113 ? 12.212 -6.854 -26.301 1.00 83.38 113 GLN A C 1
ATOM 890 O O . GLN A 1 113 ? 13.238 -6.445 -26.841 1.00 83.38 113 GLN A O 1
ATOM 895 N N . SER A 1 114 ? 11.829 -8.131 -26.369 1.00 77.00 114 SER A N 1
ATOM 896 C CA . SER A 1 114 ? 12.523 -9.137 -27.177 1.00 77.00 114 SER A CA 1
ATOM 897 C C . SER A 1 114 ? 12.512 -8.795 -28.669 1.00 77.00 114 SER A C 1
ATOM 899 O O . SER A 1 114 ? 13.504 -9.055 -29.347 1.00 77.00 114 SER A O 1
ATOM 901 N N . ALA A 1 115 ? 11.433 -8.192 -29.177 1.00 82.56 115 ALA A N 1
ATOM 902 C CA . ALA A 1 115 ? 11.324 -7.798 -30.578 1.00 82.56 115 ALA A CA 1
ATOM 903 C C . ALA A 1 115 ? 11.985 -6.441 -30.881 1.00 82.56 115 ALA A C 1
ATOM 905 O O . ALA A 1 115 ? 12.589 -6.281 -31.941 1.00 82.56 115 ALA A O 1
ATOM 906 N N . ILE A 1 116 ? 11.898 -5.460 -29.972 1.00 83.62 116 ILE A N 1
ATOM 907 C CA . ILE A 1 116 ? 12.350 -4.083 -30.249 1.00 83.62 116 ILE A CA 1
ATOM 908 C C . ILE A 1 116 ? 13.817 -3.823 -29.881 1.00 83.62 116 ILE A C 1
ATOM 910 O O . ILE A 1 116 ? 14.487 -3.034 -30.561 1.00 83.62 116 ILE A O 1
ATOM 914 N N . ALA A 1 117 ? 14.302 -4.394 -28.776 1.00 77.88 117 ALA A N 1
ATOM 915 C CA . ALA A 1 117 ? 15.612 -4.047 -28.225 1.00 77.88 117 ALA A CA 1
ATOM 916 C C . ALA A 1 117 ? 16.758 -4.818 -28.913 1.00 77.88 117 ALA A C 1
ATOM 918 O O . ALA A 1 117 ? 17.847 -4.275 -29.088 1.00 77.88 117 ALA A O 1
ATOM 919 N N . GLY A 1 118 ? 16.483 -6.027 -29.420 1.00 68.19 118 GLY A N 1
ATOM 920 C CA . GLY A 1 118 ? 17.489 -6.914 -30.009 1.00 68.19 118 GLY A CA 1
ATOM 921 C C . GLY A 1 118 ? 18.402 -7.569 -28.955 1.00 68.19 118 GLY A C 1
ATOM 922 O O . GLY A 1 118 ? 18.292 -7.283 -27.764 1.00 68.19 118 GLY A O 1
ATOM 923 N N . PRO A 1 119 ? 19.293 -8.497 -29.353 1.00 60.72 119 PRO A N 1
ATOM 924 C CA . PRO A 1 119 ? 20.223 -9.134 -28.426 1.00 60.72 119 PRO A CA 1
ATOM 925 C C . PRO A 1 119 ? 21.399 -8.201 -28.095 1.00 60.72 119 PRO A C 1
ATOM 927 O O . PRO A 1 119 ? 22.243 -7.924 -28.945 1.00 60.72 119 PRO A O 1
ATOM 930 N N . GLY A 1 120 ? 21.489 -7.745 -26.845 1.00 64.25 120 GLY A N 1
ATOM 931 C CA . GLY A 1 120 ? 22.637 -6.987 -26.346 1.00 64.25 120 GLY A CA 1
ATOM 932 C C . GLY A 1 120 ? 22.415 -6.410 -24.943 1.00 64.25 120 GLY A C 1
ATOM 933 O O . GLY A 1 120 ? 21.274 -6.288 -24.497 1.00 64.25 120 GLY A O 1
ATOM 934 N N . PRO A 1 121 ? 23.487 -6.064 -24.209 1.00 63.81 121 PRO A N 1
ATOM 935 C CA . PRO A 1 121 ? 23.358 -5.340 -22.954 1.00 63.81 121 PRO A CA 1
ATOM 936 C C . PRO A 1 121 ? 22.906 -3.906 -23.243 1.00 63.81 121 PRO A C 1
ATOM 938 O O . PRO A 1 121 ? 23.650 -3.094 -23.793 1.00 63.81 121 PRO A O 1
ATOM 941 N N . HIS A 1 122 ? 21.671 -3.592 -22.867 1.00 68.31 122 HIS A N 1
ATOM 942 C CA . HIS A 1 122 ? 21.179 -2.223 -22.856 1.00 68.31 122 HIS A CA 1
ATOM 943 C C . HIS A 1 122 ? 21.453 -1.615 -21.486 1.00 68.31 122 HIS A C 1
ATOM 945 O O . HIS A 1 122 ? 21.100 -2.193 -20.457 1.00 68.31 122 HIS A O 1
ATOM 951 N N . HIS A 1 123 ? 22.042 -0.423 -21.482 1.00 68.25 123 HIS A N 1
ATOM 952 C CA . HIS A 1 123 ? 22.256 0.361 -20.272 1.00 68.25 123 HIS A CA 1
ATOM 953 C C . HIS A 1 123 ? 21.425 1.647 -20.331 1.00 68.25 123 HIS A C 1
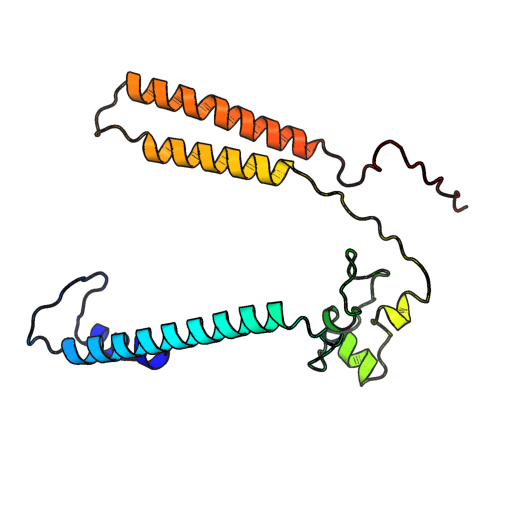ATOM 955 O O . HIS A 1 123 ? 21.993 2.721 -20.542 1.00 68.25 123 HIS A O 1
ATOM 961 N N . PRO A 1 124 ? 20.084 1.572 -20.177 1.00 80.00 124 PRO A N 1
ATOM 962 C CA . PRO A 1 124 ? 19.309 2.757 -19.854 1.00 80.00 124 PRO A CA 1
ATOM 963 C C . PRO A 1 124 ? 19.905 3.414 -18.616 1.00 80.00 124 PRO A C 1
ATOM 965 O O . PRO A 1 124 ? 20.315 2.747 -17.662 1.00 80.00 124 PRO A O 1
ATOM 968 N N . HIS A 1 125 ? 19.993 4.730 -18.660 1.00 80.81 125 HIS A N 1
ATOM 969 C CA . HIS A 1 125 ? 20.553 5.503 -17.572 1.00 80.81 125 HIS A CA 1
ATOM 970 C C . HIS A 1 125 ? 19.554 5.530 -16.410 1.00 80.81 125 HIS A C 1
ATOM 972 O O . HIS A 1 125 ? 18.420 5.981 -16.565 1.00 80.81 125 HIS A O 1
ATOM 978 N N . MET A 1 126 ? 19.954 4.961 -15.271 1.00 85.44 126 MET A N 1
ATOM 979 C CA . MET A 1 126 ? 19.093 4.757 -14.106 1.00 85.44 126 MET A CA 1
ATOM 980 C C . MET A 1 126 ? 19.453 5.734 -12.987 1.00 85.44 126 MET A C 1
ATOM 982 O O . MET A 1 126 ? 20.641 5.986 -12.773 1.00 85.44 126 MET A O 1
ATOM 986 N N . PRO A 1 127 ? 18.463 6.243 -12.233 1.00 87.31 127 PRO A N 1
ATOM 987 C CA . PRO A 1 127 ? 18.739 7.007 -11.027 1.00 87.31 127 PRO A CA 1
ATOM 988 C C . PRO A 1 127 ? 19.440 6.154 -9.962 1.00 87.31 127 PRO A C 1
ATOM 990 O O . PRO A 1 127 ? 19.114 4.980 -9.768 1.00 87.31 127 PRO A O 1
ATOM 993 N N . ASN A 1 128 ? 20.351 6.771 -9.220 1.00 87.44 128 ASN A N 1
ATOM 994 C CA . ASN A 1 128 ? 20.962 6.190 -8.035 1.00 87.44 128 ASN A CA 1
ATOM 995 C C . ASN A 1 128 ? 19.987 6.190 -6.844 1.00 87.44 128 ASN A C 1
ATOM 997 O O . ASN A 1 128 ? 19.141 7.083 -6.724 1.00 87.44 128 ASN A O 1
ATOM 1001 N N . PRO A 1 129 ? 20.116 5.226 -5.916 1.00 89.25 129 PRO A N 1
ATOM 1002 C CA . PRO A 1 129 ? 19.366 5.253 -4.667 1.00 89.25 129 PRO A CA 1
ATOM 1003 C C . PRO A 1 129 ? 19.790 6.449 -3.800 1.00 89.25 129 PRO A C 1
ATOM 1005 O O . PRO A 1 129 ? 20.978 6.686 -3.596 1.00 89.25 129 PRO A O 1
ATOM 1008 N N . SER A 1 130 ? 18.804 7.161 -3.247 1.00 91.50 130 SER A N 1
ATOM 1009 C CA . SER A 1 130 ? 18.998 8.314 -2.358 1.00 91.50 130 SER A CA 1
ATOM 1010 C C . SER A 1 130 ? 18.539 8.001 -0.935 1.00 91.50 130 SER A C 1
ATOM 1012 O O . SER A 1 130 ? 17.476 7.412 -0.726 1.00 91.50 130 SER A O 1
ATOM 1014 N N . TYR A 1 131 ? 19.314 8.436 0.061 1.00 90.81 131 TYR A N 1
ATOM 1015 C CA . TYR A 1 131 ? 18.981 8.274 1.482 1.00 90.81 131 TYR A CA 1
ATOM 1016 C C . TYR A 1 131 ? 18.148 9.437 2.046 1.00 90.81 131 TYR A C 1
ATOM 1018 O O . TYR A 1 131 ? 17.505 9.293 3.091 1.00 90.81 131 TYR A O 1
ATOM 1026 N N . TRP A 1 132 ? 18.122 10.588 1.365 1.00 93.62 132 TRP A N 1
ATOM 1027 C CA . TRP A 1 132 ? 17.437 11.790 1.846 1.00 93.62 132 TRP A CA 1
ATOM 1028 C C . TRP A 1 132 ? 15.920 11.651 2.034 1.00 93.62 132 TRP A C 1
ATOM 1030 O O . TRP A 1 132 ? 15.436 12.176 3.039 1.00 93.62 132 TRP A O 1
ATOM 1040 N N . PRO A 1 133 ? 15.157 10.934 1.178 1.00 94.50 133 PRO A N 1
ATOM 1041 C CA . PRO A 1 133 ? 13.720 10.755 1.389 1.00 94.50 133 PRO A CA 1
ATOM 1042 C C . PRO A 1 133 ? 13.398 10.103 2.738 1.00 94.50 133 PRO A C 1
ATOM 1044 O O . PRO A 1 133 ? 12.472 10.519 3.433 1.00 94.50 133 PRO A O 1
ATOM 1047 N N . ILE A 1 134 ? 14.184 9.095 3.132 1.00 95.19 134 ILE A N 1
ATOM 1048 C CA . ILE A 1 134 ? 13.997 8.379 4.400 1.00 95.19 134 ILE A CA 1
ATOM 1049 C C . ILE A 1 134 ? 14.324 9.301 5.576 1.00 95.19 134 ILE A C 1
ATOM 1051 O O . ILE A 1 134 ? 13.559 9.367 6.536 1.00 95.19 134 ILE A O 1
ATOM 1055 N N . LEU A 1 135 ? 15.427 10.049 5.497 1.00 93.62 135 LEU A N 1
ATOM 1056 C CA . LEU A 1 135 ? 15.815 10.993 6.547 1.00 93.62 135 LEU A CA 1
ATOM 1057 C C . LEU A 1 135 ? 14.790 12.122 6.719 1.00 93.62 135 LEU A C 1
ATOM 1059 O O . LEU A 1 135 ? 14.423 12.445 7.850 1.00 93.62 135 LEU A O 1
ATOM 1063 N N . ALA A 1 136 ? 14.275 12.667 5.616 1.00 94.38 136 ALA A N 1
ATOM 1064 C CA . ALA A 1 136 ? 13.217 13.671 5.637 1.00 94.38 136 ALA A CA 1
ATOM 1065 C C . ALA A 1 136 ? 11.931 13.111 6.270 1.00 94.38 136 ALA A C 1
ATOM 1067 O O . ALA A 1 136 ? 11.333 13.757 7.132 1.00 94.38 136 ALA A O 1
ATOM 1068 N N . ALA A 1 137 ? 11.537 11.883 5.913 1.00 96.00 137 ALA A N 1
ATOM 1069 C CA . ALA A 1 137 ? 10.360 11.226 6.477 1.00 96.00 137 ALA A CA 1
ATOM 1070 C C . ALA A 1 137 ? 10.492 10.981 7.990 1.00 96.00 137 ALA A C 1
ATOM 1072 O O . ALA A 1 137 ? 9.559 11.260 8.743 1.00 96.00 137 ALA A O 1
ATOM 1073 N N . VAL A 1 138 ? 11.655 10.512 8.452 1.00 95.62 138 VAL A N 1
ATOM 1074 C CA . VAL A 1 138 ? 11.921 10.295 9.884 1.00 95.62 138 VAL A CA 1
ATOM 1075 C C . VAL A 1 138 ? 11.906 11.619 10.645 1.00 95.62 138 VAL A C 1
ATOM 1077 O O . VAL A 1 138 ? 11.258 11.718 11.686 1.00 95.62 138 VAL A O 1
ATOM 1080 N N . SER A 1 139 ? 12.563 12.653 10.117 1.00 92.50 139 SER A N 1
ATOM 1081 C CA . SER A 1 139 ? 12.592 13.983 10.731 1.00 92.50 139 SER A CA 1
ATOM 1082 C C . SER A 1 139 ? 11.185 14.577 10.866 1.00 92.50 139 SER A C 1
ATOM 1084 O O . SER A 1 139 ? 10.805 15.021 11.952 1.00 92.50 139 SER A O 1
ATOM 1086 N N . GLN A 1 140 ? 10.372 14.481 9.811 1.00 94.25 140 GLN A N 1
ATOM 1087 C CA . GLN A 1 140 ? 8.981 14.929 9.823 1.00 94.25 140 GLN A CA 1
ATOM 1088 C C . GLN A 1 140 ? 8.110 14.110 10.787 1.00 94.25 140 GLN A C 1
ATOM 1090 O O . GLN A 1 140 ? 7.271 14.668 11.497 1.00 94.25 140 GLN A O 1
ATOM 1095 N N . GLY A 1 141 ? 8.311 12.791 10.840 1.00 94.62 141 GLY A N 1
ATOM 1096 C CA . GLY A 1 141 ? 7.601 11.907 11.762 1.00 94.62 141 GLY A CA 1
ATOM 1097 C C . GLY A 1 141 ? 7.883 12.253 13.223 1.00 94.62 141 GLY A C 1
ATOM 1098 O O . GLY A 1 141 ? 6.952 12.391 14.017 1.00 94.62 141 GLY A O 1
ATOM 1099 N N . LEU A 1 142 ? 9.154 12.474 13.568 1.00 92.25 142 LEU A N 1
ATOM 1100 C CA . LEU A 1 142 ? 9.563 12.897 14.910 1.00 92.25 142 LEU A CA 1
ATOM 1101 C C . LEU A 1 142 ? 9.037 14.292 15.256 1.00 92.25 142 LEU A C 1
ATOM 1103 O O . LEU A 1 142 ? 8.575 14.510 16.375 1.00 92.25 142 LEU A O 1
ATOM 1107 N N . PHE A 1 143 ? 9.051 15.221 14.298 1.00 91.50 143 PHE A N 1
ATOM 1108 C CA . PHE A 1 143 ? 8.491 16.559 14.477 1.00 91.50 143 PHE A CA 1
ATOM 1109 C C . PHE A 1 143 ? 6.993 16.499 14.817 1.00 91.50 143 PHE A C 1
ATOM 1111 O O . PHE A 1 143 ? 6.546 17.095 15.799 1.00 91.50 143 PHE A O 1
ATOM 1118 N N . MET A 1 144 ? 6.223 15.712 14.059 1.00 91.19 144 MET A N 1
ATOM 1119 C CA . MET A 1 144 ? 4.790 15.523 14.300 1.00 91.19 144 MET A CA 1
ATOM 1120 C C . MET A 1 144 ? 4.508 14.800 15.622 1.00 91.19 144 MET A C 1
ATOM 1122 O O . MET A 1 144 ? 3.603 15.197 16.358 1.00 91.19 144 MET A O 1
ATOM 1126 N N . ALA A 1 145 ? 5.307 13.789 15.973 1.00 88.94 145 ALA A N 1
ATOM 1127 C CA . ALA A 1 145 ? 5.199 13.107 17.260 1.00 88.94 145 ALA A CA 1
ATOM 1128 C C . ALA A 1 145 ? 5.448 14.067 18.438 1.00 88.94 145 ALA A C 1
ATOM 1130 O O . ALA A 1 145 ? 4.696 14.058 19.414 1.00 88.94 145 ALA A O 1
ATOM 1131 N N . ALA A 1 146 ? 6.443 14.954 18.322 1.00 86.00 146 ALA A N 1
ATOM 1132 C CA . ALA A 1 146 ? 6.744 15.959 19.337 1.00 86.00 146 ALA A CA 1
ATOM 1133 C C . ALA A 1 146 ? 5.597 16.969 19.533 1.00 86.00 146 ALA A C 1
ATOM 1135 O O . ALA A 1 146 ? 5.325 17.366 20.663 1.00 86.00 146 ALA A O 1
ATOM 1136 N N . ILE A 1 147 ? 4.887 17.365 18.465 1.00 84.50 147 ILE A N 1
ATOM 1137 C CA . ILE A 1 147 ? 3.678 18.208 18.576 1.00 84.50 147 ILE A CA 1
ATOM 1138 C C . ILE A 1 147 ? 2.582 17.494 19.372 1.00 84.50 147 ILE A C 1
ATOM 1140 O O . ILE A 1 147 ? 1.950 18.099 20.238 1.00 84.50 147 ILE A O 1
ATOM 1144 N N . MET A 1 148 ? 2.346 16.214 19.087 1.00 83.50 148 MET A N 1
ATOM 1145 C CA . MET A 1 148 ? 1.254 15.461 19.710 1.00 83.50 148 MET A CA 1
ATOM 1146 C C . MET A 1 148 ? 1.483 15.219 21.204 1.00 83.50 148 MET A C 1
ATOM 1148 O O . MET A 1 148 ? 0.533 15.285 21.983 1.00 83.50 148 MET A O 1
ATOM 1152 N N . LEU A 1 149 ? 2.735 14.990 21.608 1.00 81.06 149 LEU A N 1
ATOM 1153 C CA . LEU A 1 149 ? 3.115 14.775 23.008 1.00 81.06 149 LEU A CA 1
ATOM 1154 C C . LEU A 1 149 ? 3.206 16.079 23.821 1.00 81.06 149 LEU A C 1
ATOM 1156 O O . LEU A 1 149 ? 3.099 16.039 25.042 1.00 81.06 149 LEU A O 1
ATOM 1160 N N . GLY A 1 150 ? 3.371 17.231 23.165 1.00 70.38 150 GLY A N 1
ATOM 1161 C CA . GLY A 1 150 ? 3.566 18.536 23.812 1.00 70.38 150 GLY A CA 1
ATOM 1162 C C . GLY A 1 150 ? 2.299 19.242 24.320 1.00 70.38 150 GLY A C 1
ATOM 1163 O O . GLY A 1 150 ? 2.382 20.388 24.756 1.00 70.38 150 GLY A O 1
ATOM 1164 N N . ARG A 1 151 ? 1.108 18.623 24.268 1.00 65.62 151 ARG A N 1
ATOM 1165 C CA . ARG A 1 151 ? -0.144 19.298 24.671 1.00 65.62 151 ARG A CA 1
ATOM 1166 C C . ARG A 1 151 ? -0.205 19.506 26.191 1.00 65.62 151 ARG A C 1
ATOM 1168 O O . ARG A 1 151 ? -0.522 18.5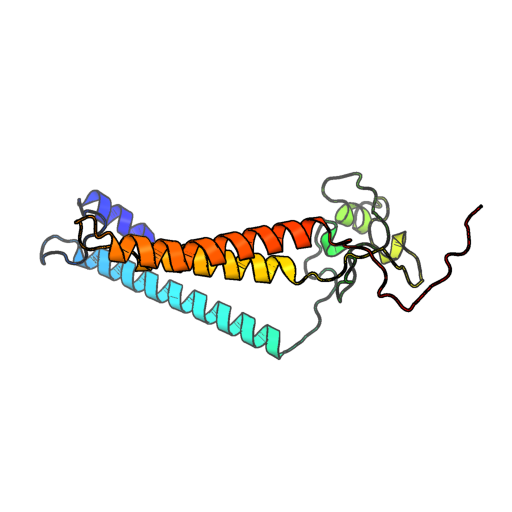87 26.937 1.00 65.62 151 ARG A O 1
ATOM 1175 N N . GLY A 1 152 ? 0.045 20.740 26.635 1.00 61.59 152 GLY A N 1
ATOM 1176 C CA . GLY A 1 152 ? -0.172 21.176 28.019 1.00 61.59 152 GLY A CA 1
ATOM 1177 C C . GLY A 1 152 ? -1.654 21.159 28.431 1.00 61.59 152 GLY A C 1
ATOM 1178 O O . GLY A 1 152 ? -2.547 21.259 27.588 1.00 61.59 152 GLY A O 1
ATOM 1179 N N . ASN A 1 153 ? -1.909 21.063 29.741 1.00 62.25 153 ASN A N 1
ATOM 1180 C CA . ASN A 1 153 ? -3.222 20.891 30.394 1.00 62.25 153 ASN A CA 1
ATOM 1181 C C . ASN A 1 153 ? -4.188 22.103 30.280 1.00 62.25 153 ASN A C 1
ATOM 1183 O O . ASN A 1 153 ? -4.842 22.483 31.250 1.00 62.25 153 ASN A O 1
ATOM 1187 N N . GLY A 1 154 ? -4.287 22.753 29.117 1.00 65.00 154 GLY A N 1
ATOM 1188 C CA . GLY A 1 154 ? -5.247 23.836 28.853 1.00 65.00 154 GLY A CA 1
ATOM 1189 C C . GLY A 1 154 ? -4.897 25.199 29.468 1.00 65.00 154 GLY A C 1
ATOM 1190 O O . GLY A 1 154 ? -5.634 26.161 29.273 1.00 65.00 154 GLY A O 1
ATOM 1191 N N . ARG A 1 155 ? -3.763 25.312 30.168 1.00 68.44 155 ARG A N 1
ATOM 1192 C CA . ARG A 1 155 ? -3.157 26.582 30.594 1.00 68.44 155 ARG A CA 1
ATOM 1193 C C . ARG A 1 155 ? -1.859 26.791 29.825 1.00 68.44 155 ARG A C 1
ATOM 1195 O O . ARG A 1 155 ? -1.081 25.852 29.684 1.00 68.44 155 ARG A O 1
ATOM 1202 N N . PHE A 1 156 ? -1.644 28.003 29.316 1.00 68.31 156 PHE A N 1
ATOM 1203 C CA . PHE A 1 156 ? -0.378 28.363 28.683 1.00 68.31 156 PHE A CA 1
ATOM 1204 C C . PHE A 1 156 ? 0.731 28.312 29.739 1.00 68.31 156 PHE A C 1
ATOM 1206 O O . PHE A 1 156 ? 0.748 29.124 30.663 1.00 68.31 156 PHE A O 1
ATOM 1213 N N . ASP A 1 157 ? 1.616 27.328 29.614 1.00 76.50 157 ASP A N 1
ATOM 1214 C CA . ASP A 1 157 ? 2.798 27.159 30.450 1.00 76.50 157 ASP A CA 1
ATOM 1215 C C . ASP A 1 157 ? 4.029 27.498 29.604 1.00 76.50 157 ASP A C 1
ATOM 1217 O O . ASP A 1 157 ? 4.300 26.856 28.584 1.00 76.50 157 ASP A O 1
ATOM 1221 N N . SER A 1 158 ? 4.759 28.539 30.007 1.00 74.88 158 SER A N 1
ATOM 1222 C CA . SER A 1 158 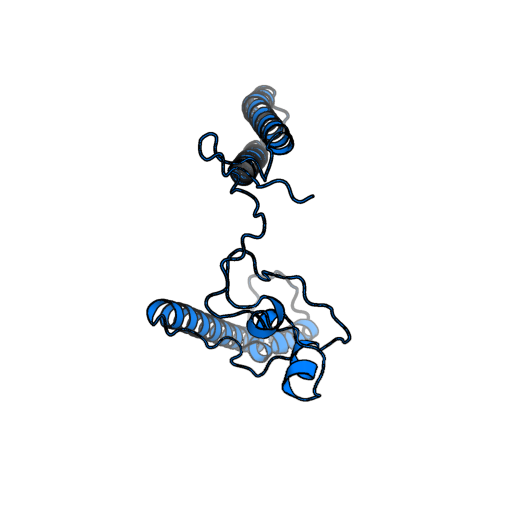? 5.946 29.019 29.297 1.00 74.88 158 SER A CA 1
ATOM 1223 C C . SER A 1 158 ? 7.066 27.980 29.266 1.00 74.88 158 SER A C 1
ATOM 1225 O O . SER A 1 158 ? 7.826 27.941 28.300 1.00 74.88 158 SER A O 1
ATOM 1227 N N . SER A 1 159 ? 7.147 27.109 30.276 1.00 76.69 159 SER A N 1
ATOM 1228 C CA . SER A 1 159 ? 8.150 26.044 30.347 1.00 76.69 159 SER A CA 1
ATOM 1229 C C . SER A 1 159 ? 7.839 24.903 29.373 1.00 76.69 159 SER A C 1
ATOM 1231 O O . SER A 1 159 ? 8.731 24.440 28.662 1.00 76.69 159 SER A O 1
ATOM 1233 N N . ALA A 1 160 ? 6.564 24.523 29.251 1.00 75.94 160 ALA A N 1
ATOM 1234 C CA . ALA A 1 160 ? 6.104 23.536 28.277 1.00 75.94 160 ALA A CA 1
ATOM 1235 C C . ALA A 1 160 ? 6.259 24.050 26.837 1.00 75.94 160 ALA A C 1
ATOM 1237 O O . ALA A 1 160 ? 6.726 23.320 25.964 1.00 75.94 160 ALA A O 1
ATOM 1238 N N . PHE A 1 161 ? 5.943 25.328 26.602 1.00 77.25 161 PHE A N 1
ATOM 1239 C CA . PHE A 1 161 ? 6.167 25.974 25.309 1.00 77.25 161 PHE A CA 1
ATOM 1240 C C . PHE A 1 161 ? 7.659 26.033 24.945 1.00 77.25 161 PHE A C 1
ATOM 1242 O O . PHE A 1 161 ? 8.029 25.704 23.819 1.00 77.25 161 PHE A O 1
ATOM 1249 N N . ALA A 1 162 ? 8.527 26.396 25.896 1.00 80.75 162 ALA A N 1
ATOM 1250 C CA . ALA A 1 162 ? 9.972 26.429 25.680 1.00 80.75 162 ALA A CA 1
ATOM 1251 C C . ALA A 1 162 ? 10.535 25.035 25.369 1.00 80.75 162 ALA A C 1
ATOM 1253 O O . ALA A 1 162 ? 11.267 24.882 24.395 1.00 80.75 162 ALA A O 1
ATOM 1254 N N . LEU A 1 163 ? 10.144 24.006 26.129 1.00 79.62 163 LEU A N 1
ATOM 1255 C CA . LEU A 1 163 ? 10.551 22.622 25.877 1.00 79.62 163 LEU A CA 1
ATOM 1256 C C . LEU A 1 163 ? 10.090 22.142 24.494 1.00 79.62 163 LEU A C 1
ATOM 1258 O O . LEU A 1 163 ? 10.862 21.535 23.751 1.00 79.62 163 LEU A O 1
ATOM 1262 N N . GLN A 1 164 ? 8.851 22.462 24.119 1.00 81.25 164 GLN A N 1
ATOM 1263 C CA . GLN A 1 164 ? 8.309 22.116 22.813 1.00 81.25 164 GLN A CA 1
ATOM 1264 C C . GLN A 1 164 ? 9.084 22.808 21.679 1.00 81.25 164 GLN A C 1
ATOM 1266 O O . GLN A 1 164 ? 9.447 22.153 20.701 1.00 81.25 164 GLN A O 1
ATOM 1271 N N . ALA A 1 165 ? 9.409 24.095 21.824 1.00 85.31 165 ALA A N 1
ATOM 1272 C CA . ALA A 1 165 ? 10.226 24.828 20.860 1.00 85.31 165 ALA A CA 1
ATOM 1273 C C . ALA A 1 165 ? 11.659 24.268 20.768 1.00 85.31 165 ALA A C 1
ATOM 1275 O O . ALA A 1 165 ? 12.185 24.110 19.667 1.00 85.31 165 ALA A O 1
ATOM 1276 N N . MET A 1 166 ? 12.268 23.896 21.900 1.00 86.81 166 MET A N 1
ATOM 1277 C CA . MET A 1 166 ? 13.609 23.298 21.956 1.00 86.81 166 MET A CA 1
ATOM 1278 C C . MET A 1 166 ? 13.696 21.951 21.233 1.00 86.81 166 MET A C 1
ATOM 1280 O O . MET A 1 166 ? 14.750 21.628 20.696 1.00 86.81 166 MET A O 1
ATOM 1284 N N . VAL A 1 167 ? 12.612 21.174 21.193 1.00 87.81 167 VAL A N 1
ATOM 1285 C CA . VAL A 1 167 ? 12.562 19.900 20.456 1.00 87.81 167 VAL A CA 1
ATOM 1286 C C . VAL A 1 167 ? 12.187 20.119 18.986 1.00 87.81 167 VAL A C 1
ATOM 1288 O O . VAL A 1 167 ? 12.764 19.499 18.095 1.00 87.81 167 VAL A O 1
ATOM 1291 N N . GLN A 1 168 ? 11.241 21.017 18.706 1.00 89.69 168 GLN A N 1
ATOM 1292 C CA . GLN A 1 168 ? 10.686 21.201 17.362 1.00 89.69 168 GLN A CA 1
ATOM 1293 C C . GLN A 1 168 ? 11.589 22.002 16.429 1.00 89.69 168 GLN A C 1
ATOM 1295 O O . GLN A 1 168 ? 11.672 21.664 15.250 1.00 89.69 168 GLN A O 1
ATOM 1300 N N . ILE A 1 169 ? 12.285 23.029 16.926 1.00 91.94 169 ILE A N 1
ATOM 1301 C CA . ILE A 1 169 ? 13.161 23.862 16.090 1.00 91.94 169 ILE A CA 1
ATOM 1302 C C . ILE A 1 169 ? 14.308 23.029 15.489 1.00 91.94 169 ILE A C 1
ATOM 1304 O O . ILE A 1 169 ? 14.464 23.068 14.268 1.00 91.94 169 ILE A O 1
ATOM 1308 N N . PRO A 1 170 ? 15.071 22.219 16.253 1.00 93.31 170 PRO A N 1
ATOM 1309 C CA . PRO A 1 170 ? 16.112 21.374 15.671 1.00 93.31 170 PRO A CA 1
ATOM 1310 C C . PRO A 1 170 ? 15.564 20.364 14.663 1.00 93.31 170 PRO A C 1
ATOM 1312 O O . PRO A 1 170 ? 16.163 20.179 13.610 1.00 93.31 170 PRO A O 1
ATOM 1315 N N . LEU A 1 171 ? 14.413 19.743 14.943 1.00 93.12 171 LEU A N 1
ATOM 1316 C CA . LEU A 1 171 ? 13.792 18.791 14.018 1.00 93.12 171 LEU A CA 1
ATOM 1317 C C . LEU A 1 171 ? 13.363 19.466 12.710 1.00 93.12 171 LEU A C 1
ATOM 1319 O O . LEU A 1 171 ? 13.630 18.926 11.642 1.00 93.12 171 LEU A O 1
ATOM 1323 N N . ALA A 1 172 ? 12.781 20.665 12.776 1.00 93.25 172 ALA A N 1
ATOM 1324 C CA . ALA A 1 172 ? 12.444 21.447 11.590 1.00 93.25 172 ALA A CA 1
ATOM 1325 C C . ALA A 1 172 ? 13.696 21.851 10.793 1.00 93.25 172 ALA A C 1
ATOM 1327 O O . ALA A 1 172 ? 13.695 21.778 9.566 1.00 93.25 172 ALA A O 1
ATOM 1328 N N . LEU A 1 173 ? 14.784 22.229 11.472 1.00 95.12 173 LEU A N 1
ATOM 1329 C CA . LEU A 1 173 ? 16.056 22.544 10.818 1.00 95.12 173 LEU A CA 1
ATOM 1330 C C . LEU A 1 173 ? 16.673 21.316 10.142 1.00 95.12 173 LEU A C 1
ATOM 1332 O O . LEU A 1 173 ? 17.154 21.430 9.018 1.00 95.12 173 LEU A O 1
ATOM 1336 N N . VAL A 1 174 ? 16.629 20.146 10.787 1.00 93.75 174 VAL A N 1
ATOM 1337 C CA . VAL A 1 174 ? 17.079 18.878 10.196 1.00 93.75 174 VAL A CA 1
ATOM 1338 C C . VAL A 1 174 ? 16.243 18.544 8.964 1.00 93.75 174 VAL A C 1
ATOM 1340 O O . VAL A 1 174 ? 16.817 18.265 7.916 1.00 93.75 174 VAL A O 1
ATOM 1343 N N . PHE A 1 175 ? 14.914 18.648 9.042 1.00 95.25 175 PHE A N 1
ATOM 1344 C CA . PHE A 1 175 ? 14.031 18.433 7.896 1.00 95.25 175 PHE A CA 1
ATOM 1345 C C . PHE A 1 175 ? 14.399 19.357 6.726 1.00 95.25 175 PHE A C 1
ATOM 1347 O O . PHE A 1 175 ? 14.684 18.886 5.624 1.00 95.25 175 PHE A O 1
ATOM 1354 N N . LEU A 1 176 ? 14.498 20.665 6.975 1.00 95.19 176 LEU A N 1
ATOM 1355 C CA . LEU A 1 176 ? 14.875 21.643 5.952 1.00 95.19 176 LEU A CA 1
ATOM 1356 C C . LEU A 1 176 ? 16.261 21.354 5.363 1.00 95.19 176 LEU A C 1
ATOM 1358 O O . LEU A 1 176 ? 16.425 21.388 4.145 1.00 95.19 176 LEU A O 1
ATOM 1362 N N . ALA A 1 177 ? 17.246 21.016 6.198 1.00 94.62 177 ALA A N 1
ATOM 1363 C CA . ALA A 1 177 ? 18.582 20.648 5.743 1.00 94.62 177 ALA A CA 1
ATOM 1364 C C . ALA A 1 177 ? 18.559 19.392 4.859 1.00 94.62 177 ALA A C 1
ATOM 1366 O O . ALA A 1 177 ? 19.214 19.378 3.818 1.00 94.62 177 ALA A O 1
ATOM 1367 N N . THR A 1 178 ? 17.771 18.370 5.220 1.00 94.12 178 THR A N 1
ATOM 1368 C CA . THR A 1 178 ? 17.623 17.154 4.403 1.00 94.12 178 THR A CA 1
ATOM 1369 C C . THR A 1 178 ? 16.968 17.444 3.056 1.00 94.12 178 THR A C 1
ATOM 1371 O O . THR A 1 178 ? 17.462 16.969 2.040 1.00 94.12 178 THR A O 1
ATOM 1374 N N . CYS A 1 179 ? 15.929 18.283 3.003 1.00 94.19 179 CYS A N 1
ATOM 1375 C CA . CYS A 1 179 ? 15.311 18.690 1.740 1.00 94.19 179 CYS A CA 1
ATOM 1376 C C . CYS A 1 179 ? 16.280 19.488 0.859 1.00 94.19 179 CYS A C 1
ATOM 1378 O O . CYS A 1 179 ? 16.377 19.233 -0.338 1.00 94.19 179 CYS A O 1
ATOM 1380 N N . LEU A 1 180 ? 17.030 20.428 1.441 1.00 94.94 180 LEU A N 1
ATOM 1381 C CA . LEU A 1 180 ? 18.020 21.219 0.706 1.00 94.94 180 LEU A CA 1
ATOM 1382 C C . LEU A 1 180 ? 19.177 20.362 0.183 1.00 94.94 180 LEU A C 1
ATOM 1384 O O . LEU A 1 180 ? 19.677 20.622 -0.911 1.00 94.94 180 LEU A O 1
ATOM 1388 N N . ALA A 1 181 ? 19.609 19.358 0.948 1.00 91.69 181 ALA A N 1
ATOM 1389 C CA . ALA A 1 181 ? 20.622 18.407 0.513 1.00 91.69 181 ALA A CA 1
ATOM 1390 C C . ALA A 1 181 ? 20.097 17.500 -0.607 1.00 91.69 181 ALA A C 1
ATOM 1392 O O . ALA A 1 181 ? 20.802 17.289 -1.589 1.00 91.69 181 ALA A O 1
ATOM 1393 N N . TRP A 1 182 ? 18.843 17.054 -0.508 1.00 93.75 182 TRP A N 1
ATOM 1394 C CA . TRP A 1 182 ? 18.195 16.244 -1.536 1.00 93.75 182 TRP A CA 1
ATOM 1395 C C . TRP A 1 182 ? 18.040 16.991 -2.863 1.00 93.75 182 TRP A C 1
ATOM 1397 O O . TRP A 1 182 ? 18.352 16.442 -3.910 1.00 93.75 182 TRP A O 1
ATOM 1407 N N . ILE A 1 183 ? 17.644 18.270 -2.830 1.00 93.69 183 ILE A N 1
ATOM 1408 C CA . ILE A 1 183 ? 17.537 19.116 -4.035 1.00 93.69 183 ILE A CA 1
ATOM 1409 C C . ILE A 1 183 ? 18.877 19.229 -4.774 1.00 93.69 183 ILE A C 1
ATOM 1411 O O . ILE A 1 183 ? 18.905 19.383 -5.992 1.00 93.69 183 ILE A O 1
ATOM 1415 N N . LYS A 1 184 ? 19.989 19.200 -4.036 1.00 89.88 184 LYS A N 1
ATOM 1416 C CA . LYS A 1 184 ? 21.340 19.324 -4.595 1.00 89.88 184 LYS A CA 1
ATOM 1417 C C . LYS A 1 184 ? 21.950 17.988 -5.010 1.00 89.88 184 LYS A C 1
ATOM 1419 O O . LYS A 1 184 ? 23.038 17.991 -5.582 1.00 89.88 184 LYS A O 1
ATOM 1424 N N . GLU A 1 185 ? 21.314 16.871 -4.681 1.00 88.56 185 GLU A N 1
ATOM 1425 C CA . GLU A 1 185 ? 21.795 15.558 -5.078 1.00 88.56 185 GLU A CA 1
ATOM 1426 C C . GLU A 1 185 ? 21.530 15.354 -6.568 1.00 88.56 185 GLU A C 1
ATOM 1428 O O . GLU A 1 185 ? 20.397 15.470 -7.028 1.00 88.56 185 GLU A O 1
ATOM 1433 N N . ASP A 1 186 ? 22.586 15.056 -7.322 1.00 86.31 186 ASP A N 1
ATOM 1434 C CA . ASP A 1 186 ? 22.440 14.630 -8.706 1.00 86.31 186 ASP A CA 1
ATOM 1435 C C . ASP A 1 186 ? 22.011 13.152 -8.714 1.00 86.31 186 ASP A C 1
ATOM 1437 O O . ASP A 1 186 ? 22.810 12.288 -8.325 1.00 86.31 186 ASP A O 1
ATOM 1441 N N . PRO A 1 187 ? 20.777 12.833 -9.151 1.00 82.56 187 PRO A N 1
ATOM 1442 C CA . PRO A 1 187 ? 20.281 11.461 -9.165 1.00 82.56 187 PRO A CA 1
ATOM 1443 C C . PRO A 1 187 ? 21.060 10.565 -10.133 1.00 82.56 187 PRO A C 1
ATOM 1445 O O . PRO A 1 187 ? 20.908 9.350 -10.083 1.00 82.56 187 PRO A O 1
ATOM 1448 N N . PHE A 1 188 ? 21.898 11.132 -10.997 1.00 80.44 188 PHE A N 1
ATOM 1449 C CA . PHE A 1 188 ? 22.537 10.446 -12.109 1.00 80.44 188 PHE A CA 1
ATOM 1450 C C . PHE A 1 188 ? 24.068 10.480 -12.088 1.00 80.44 188 PHE A C 1
ATOM 1452 O O . PHE A 1 188 ? 24.716 10.005 -13.027 1.00 80.44 188 PHE A O 1
ATOM 1459 N N . ALA A 1 189 ? 24.664 11.030 -11.031 1.00 77.88 189 ALA A N 1
ATOM 1460 C CA . ALA A 1 189 ? 26.111 11.095 -10.910 1.00 77.88 189 ALA A CA 1
ATOM 1461 C C . ALA A 1 189 ? 26.725 9.684 -10.869 1.00 77.88 189 ALA A C 1
ATOM 1463 O O . ALA A 1 189 ? 26.361 8.856 -10.036 1.00 77.88 189 ALA A O 1
ATOM 1464 N N . SER A 1 190 ? 27.700 9.401 -11.738 1.00 61.94 190 SER A N 1
ATOM 1465 C CA . SER A 1 190 ? 28.476 8.157 -11.645 1.00 61.94 190 SER A CA 1
ATOM 1466 C C . SER A 1 190 ? 29.222 8.114 -10.299 1.00 61.94 190 SER A C 1
ATOM 1468 O O . SER A 1 190 ? 29.767 9.148 -9.885 1.00 61.94 190 SER A O 1
ATOM 1470 N N . PRO A 1 191 ? 29.283 6.965 -9.591 1.00 56.19 191 PRO A N 1
ATOM 1471 C CA . PRO A 1 191 ? 30.128 6.832 -8.412 1.00 56.19 191 PRO A CA 1
ATOM 1472 C C . PRO A 1 191 ? 31.549 7.239 -8.803 1.00 56.19 191 PRO A C 1
ATOM 1474 O O . PRO A 1 191 ? 32.124 6.662 -9.727 1.00 56.19 191 PRO A O 1
ATOM 1477 N N . LYS A 1 192 ? 32.098 8.268 -8.147 1.00 50.34 192 LYS A N 1
ATOM 1478 C CA . LYS A 1 192 ? 33.438 8.804 -8.431 1.00 50.34 192 LYS A CA 1
ATOM 1479 C C . LYS A 1 192 ? 34.458 7.653 -8.450 1.00 50.34 192 LYS A C 1
ATOM 1481 O O . LYS A 1 192 ? 34.873 7.201 -7.388 1.00 50.34 192 LYS A O 1
ATOM 1486 N N . GLY A 1 193 ? 34.831 7.164 -9.639 1.00 44.22 193 GLY A N 1
ATOM 1487 C CA . GLY A 1 193 ? 35.787 6.059 -9.791 1.00 44.22 193 GLY A CA 1
ATOM 1488 C C . GLY A 1 193 ? 35.649 5.167 -11.032 1.00 44.22 193 GLY A C 1
ATOM 1489 O O . GLY A 1 193 ? 36.650 4.580 -11.425 1.00 44.22 193 GLY A O 1
ATOM 1490 N N . HIS A 1 194 ? 34.488 5.081 -11.689 1.00 41.34 194 HIS A N 1
ATOM 1491 C CA . HIS A 1 194 ? 34.356 4.332 -12.951 1.00 41.34 194 HIS A CA 1
ATOM 1492 C C . HIS A 1 194 ? 34.014 5.269 -14.108 1.00 41.34 194 HIS A C 1
ATOM 1494 O O . HIS A 1 194 ? 32.860 5.476 -14.478 1.00 41.34 194 HIS A O 1
ATOM 1500 N N . ASP A 1 195 ? 35.074 5.851 -14.662 1.00 40.84 195 ASP A N 1
ATOM 1501 C CA . ASP A 1 195 ? 35.061 6.607 -15.906 1.00 40.84 195 ASP A CA 1
ATOM 1502 C C . ASP A 1 195 ? 34.893 5.616 -17.072 1.00 40.84 195 ASP A C 1
ATOM 1504 O O . ASP A 1 195 ? 35.854 5.179 -17.712 1.00 40.84 195 ASP A O 1
ATOM 1508 N N . HIS A 1 196 ? 33.656 5.176 -17.318 1.00 42.84 196 HIS A N 1
ATOM 1509 C CA . HIS A 1 196 ? 33.326 4.569 -18.600 1.00 42.84 196 HIS A CA 1
ATOM 1510 C C . HIS A 1 196 ? 33.348 5.688 -19.635 1.00 42.84 196 HIS A C 1
ATOM 1512 O O . HIS A 1 196 ? 32.367 6.401 -19.825 1.00 42.84 196 HIS A O 1
ATOM 1518 N N . LYS A 1 197 ? 34.512 5.844 -20.275 1.00 37.81 197 LYS A N 1
ATOM 1519 C CA . LYS A 1 197 ? 34.704 6.669 -21.465 1.00 37.81 197 LYS A CA 1
ATOM 1520 C C . LYS A 1 197 ? 33.549 6.411 -22.430 1.00 37.81 197 LYS A C 1
ATOM 1522 O O . LYS A 1 197 ? 33.504 5.362 -23.069 1.00 37.81 197 LYS A O 1
ATOM 1527 N N . HIS A 1 198 ? 32.630 7.363 -22.539 1.00 39.50 198 HIS A N 1
ATOM 1528 C CA . HIS A 1 198 ? 31.703 7.410 -23.657 1.00 39.50 198 HIS A CA 1
ATOM 1529 C C . HIS A 1 198 ? 32.537 7.575 -24.936 1.00 39.50 198 HIS A C 1
ATOM 1531 O O . HIS A 1 198 ? 33.264 8.569 -25.043 1.00 39.50 198 HIS A O 1
ATOM 1537 N N . PRO A 1 199 ? 32.490 6.647 -25.910 1.00 38.03 199 PRO A N 1
ATOM 1538 C CA . PRO A 1 199 ? 32.945 6.984 -27.244 1.00 38.03 199 PRO A CA 1
ATOM 1539 C C . PRO A 1 199 ? 32.010 8.074 -27.772 1.00 38.03 199 PRO A C 1
ATOM 1541 O O . PRO A 1 199 ? 30.787 7.923 -27.766 1.00 38.03 199 PRO A O 1
ATOM 1544 N N . ALA A 1 200 ? 32.603 9.198 -28.164 1.00 37.66 200 ALA A N 1
ATOM 1545 C CA . ALA A 1 200 ? 31.917 10.265 -28.866 1.00 37.66 200 ALA A CA 1
ATOM 1546 C C . ALA A 1 200 ? 31.206 9.672 -30.089 1.00 37.66 200 ALA A C 1
ATOM 1548 O O . ALA A 1 200 ? 31.853 9.104 -30.970 1.00 37.66 200 ALA A O 1
ATOM 1549 N N . HIS A 1 201 ? 29.882 9.787 -30.125 1.00 37.75 201 HIS A N 1
ATOM 1550 C CA . HIS A 1 201 ? 29.143 9.616 -31.362 1.00 37.75 201 HIS A CA 1
ATOM 1551 C C . HIS A 1 201 ? 29.180 10.955 -32.104 1.00 37.75 201 HIS A C 1
ATOM 1553 O O . HIS A 1 201 ? 28.835 11.995 -31.544 1.00 37.75 201 HIS A O 1
ATOM 1559 N N . THR A 1 202 ? 29.718 10.863 -33.317 1.00 36.69 202 THR A N 1
ATOM 1560 C CA . THR A 1 202 ? 29.819 11.860 -34.393 1.00 36.69 202 THR A CA 1
ATOM 1561 C C . THR A 1 202 ? 28.538 12.630 -34.649 1.00 36.69 202 THR A C 1
ATOM 1563 O O . THR A 1 202 ? 27.476 11.966 -34.646 1.00 36.69 202 THR A O 1
#

pLDDT: mean 86.13, std 13.86, range [36.69, 98.19]

Nearest PDB structures (foldseek):
  1lvf-assembly2_B  TM=5.551E-01  e=5.070E+00  Rattus norvegicus

Solvent-accessible surface area (backbone atoms only — not comparable to full-atom values): 12274 Å² total; per-residue (Å²): 58,68,64,46,28,56,53,35,49,55,56,41,48,76,73,66,57,67,83,95,62,92,77,80,74,89,90,75,76,55,62,65,45,53,50,47,17,48,53,12,47,53,45,38,53,50,53,52,50,52,50,53,50,49,54,55,50,53,66,70,64,67,72,82,67,66,44,56,82,76,76,52,36,38,66,80,41,34,35,62,62,79,74,54,96,71,66,61,78,53,88,61,79,77,87,58,95,37,36,37,35,29,34,76,74,68,74,39,69,71,49,34,49,78,71,68,57,53,96,70,93,72,80,68,91,65,73,59,91,74,68,40,67,59,53,30,50,51,29,50,51,52,37,54,50,51,59,68,73,53,69,63,92,86,56,97,47,71,66,57,52,49,53,43,47,67,55,40,52,58,30,51,51,50,26,53,50,31,50,57,51,47,74,69,53,66,52,68,66,70,71,94,84,69,84,75,77,74,79,83,81,130

Secondary structure (DSSP, 8-state):
-HHHHHHHHHHHHHTT--TT-S---TTSS-HHHHHHHHHHHHHHHHHHHHHHHHHHHHHHH-PPPPS-SS---SGGGGS-SSPPTTS-SSPPPP-SS-HHHIIIII-PPP-SHHHHT-SS------PPP-SHHHHHHHHHHHHHHHHHHT--SSS--HHHHHHHHHHHHHHHHHHHHHHHHHHT--TTPPPTT----PPPP-

Mean predicted aligned error: 9.58 Å